Protein AF-0000000084339127 (afdb_homodimer)

Sequence (280 aa):
MELRTDHRDAVDLLTEPLHLGLGSRARPVDGFSFDPATLQAYAEATAEDGAEGRLVVLIDEDGPGAHWECHPAGDEVLVCVSGRVAVHQAESPGAPARTVVLEAGQAVVNPPGVWHAVDAEGPARLLSITPGLGTEHRARMELRTDHRDAVDLLTEPLHLGLGSRARPVDGFSFDPATLQAYAEATAEDGAEGRLVVLIDEDGPGAHWECHPAGDEVLVCVSGRVAVHQAESPGAPARTVVLEAGQAVVNPPGVWHAVDAEGPARLLSITPGLGTEHRAR

Structure (mmCIF, N/CA/C/O backbone):
data_AF-0000000084339127-model_v1
#
loop_
_entity.id
_entity.type
_entity.pdbx_description
1 polymer 'Cupin domain-containing protein'
#
loop_
_atom_site.group_PDB
_atom_site.id
_atom_site.type_symbol
_atom_site.label_atom_id
_atom_site.label_alt_id
_atom_site.label_comp_id
_atom_site.label_asym_id
_atom_site.label_entity_id
_atom_site.label_seq_id
_atom_site.pdbx_PDB_ins_code
_atom_site.Cartn_x
_atom_site.Cartn_y
_atom_site.Cartn_z
_atom_site.occupancy
_atom_site.B_iso_or_equiv
_atom_site.auth_seq_id
_atom_site.auth_comp_id
_atom_site.auth_asym_id
_atom_site.auth_atom_id
_atom_site.pdbx_PDB_model_num
ATOM 1 N N . MET A 1 1 ? 10.023 1.138 19.984 1 87.88 1 MET A N 1
ATOM 2 C CA . MET A 1 1 ? 9.68 0.864 18.594 1 87.88 1 MET A CA 1
ATOM 3 C C . MET A 1 1 ? 10.789 0.084 17.891 1 87.88 1 MET A C 1
ATOM 5 O O . MET A 1 1 ? 11.969 0.373 18.094 1 87.88 1 MET A O 1
ATOM 9 N N . GLU A 1 2 ? 10.414 -0.984 17.234 1 88.94 2 GLU A N 1
ATOM 10 C CA . GLU A 1 2 ? 11.406 -1.807 16.547 1 88.94 2 GLU A CA 1
ATOM 11 C C . GLU A 1 2 ? 10.844 -2.41 15.266 1 88.94 2 GLU A C 1
ATOM 13 O O . GLU A 1 2 ? 9.672 -2.787 15.219 1 88.94 2 GLU A O 1
ATOM 18 N N . LEU A 1 3 ? 11.727 -2.479 14.312 1 92.31 3 LEU A N 1
ATOM 19 C CA . LEU A 1 3 ? 11.359 -3.221 13.109 1 92.31 3 LEU A CA 1
ATOM 20 C C . LEU A 1 3 ? 11.523 -4.723 13.32 1 92.31 3 LEU A C 1
ATOM 22 O O . LEU A 1 3 ? 12.594 -5.184 13.711 1 92.31 3 LEU A O 1
ATOM 26 N N . ARG A 1 4 ? 10.422 -5.402 12.984 1 89.94 4 ARG A N 1
ATOM 27 C CA . ARG A 1 4 ? 10.445 -6.844 13.188 1 89.94 4 ARG A CA 1
ATOM 28 C C . ARG A 1 4 ? 11.258 -7.543 12.109 1 89.94 4 ARG A C 1
ATOM 30 O O . ARG A 1 4 ? 11.195 -7.168 10.938 1 89.94 4 ARG A O 1
ATOM 37 N N . THR A 1 5 ? 11.938 -8.594 12.539 1 82.69 5 THR A N 1
ATOM 38 C CA . THR A 1 5 ? 12.727 -9.359 11.586 1 82.69 5 THR A CA 1
ATOM 39 C C . THR A 1 5 ? 11.969 -10.602 11.125 1 82.69 5 THR A C 1
ATOM 41 O O . THR A 1 5 ? 12.211 -11.125 10.039 1 82.69 5 THR A O 1
ATOM 44 N N . ASP A 1 6 ? 11.062 -11.117 12.039 1 75.06 6 ASP A N 1
ATOM 45 C CA . ASP A 1 6 ? 10.18 -12.227 11.703 1 75.06 6 ASP A CA 1
ATOM 46 C C . ASP A 1 6 ? 8.75 -11.75 11.484 1 75.06 6 ASP A C 1
ATOM 48 O O . ASP A 1 6 ? 8.125 -11.203 12.398 1 75.06 6 ASP A O 1
ATOM 52 N N . HIS A 1 7 ? 8.281 -11.898 10.398 1 72.38 7 HIS A N 1
ATOM 53 C CA . HIS A 1 7 ? 6.996 -11.25 10.164 1 72.38 7 HIS A CA 1
ATOM 54 C C . HIS A 1 7 ? 6.098 -12.102 9.281 1 72.38 7 HIS A C 1
ATOM 56 O O . HIS A 1 7 ? 5.426 -11.586 8.383 1 72.38 7 HIS A O 1
ATOM 62 N N . ARG A 1 8 ? 5.902 -13.336 9.766 1 76.88 8 ARG A N 1
ATOM 63 C CA . ARG A 1 8 ? 5.016 -14.195 8.984 1 76.88 8 ARG A CA 1
ATOM 64 C C . ARG A 1 8 ? 3.623 -14.25 9.602 1 76.88 8 ARG A C 1
ATOM 66 O O . ARG A 1 8 ? 2.719 -14.883 9.055 1 76.88 8 ARG A O 1
ATOM 73 N N . ASP A 1 9 ? 3.523 -13.516 10.664 1 90.56 9 ASP A N 1
ATOM 74 C CA . ASP A 1 9 ? 2.203 -13.453 11.281 1 90.56 9 ASP A CA 1
ATOM 75 C C . ASP A 1 9 ? 1.411 -12.258 10.758 1 90.56 9 ASP A C 1
ATOM 77 O O . ASP A 1 9 ? 1.989 -11.312 10.219 1 90.56 9 ASP A O 1
ATOM 81 N N . ALA A 1 10 ? 0.082 -12.383 10.969 1 96.69 10 ALA A N 1
ATOM 82 C CA . ALA A 1 10 ? -0.775 -11.25 10.633 1 96.69 10 ALA A CA 1
ATOM 83 C C . ALA A 1 10 ? -0.453 -10.039 11.508 1 96.69 10 ALA A C 1
ATOM 85 O O . ALA A 1 10 ? -0.144 -10.188 12.688 1 96.69 10 ALA A O 1
ATOM 86 N N . VAL A 1 11 ? -0.501 -8.945 10.922 1 96.5 11 VAL A N 1
ATOM 87 C CA . VAL A 1 11 ? -0.391 -7.703 11.68 1 96.5 11 VAL A CA 1
ATOM 88 C C . VAL A 1 11 ? -1.655 -6.871 11.484 1 96.5 11 VAL A C 1
ATOM 90 O O . VAL A 1 11 ? -2.285 -6.922 10.43 1 96.5 11 VAL A O 1
ATOM 93 N N . ASP A 1 12 ? -2.029 -6.141 12.5 1 97.19 12 ASP A N 1
ATOM 94 C CA . ASP A 1 12 ? -3.105 -5.156 12.398 1 97.19 12 ASP A CA 1
ATOM 95 C C . ASP A 1 12 ? -2.566 -3.791 11.984 1 97.19 12 ASP A C 1
ATOM 97 O O . ASP A 1 12 ? -1.943 -3.094 12.789 1 97.19 12 ASP A O 1
ATOM 101 N N . LEU A 1 13 ? -2.889 -3.357 10.773 1 97.81 13 LEU A N 1
ATOM 102 C CA . LEU A 1 13 ? -2.26 -2.168 10.211 1 97.81 13 LEU A CA 1
ATOM 103 C C . LEU A 1 13 ? -2.783 -0.905 10.891 1 97.81 13 LEU A C 1
ATOM 105 O O . LEU A 1 13 ? -2.209 0.174 10.727 1 97.81 13 LEU A O 1
ATOM 109 N N . LEU A 1 14 ? -3.822 -1.009 11.68 1 96.12 14 LEU A N 1
ATOM 110 C CA . LEU A 1 14 ? -4.309 0.142 12.43 1 96.12 14 LEU A CA 1
ATOM 111 C C . LEU A 1 14 ? -3.371 0.471 13.586 1 96.12 14 LEU A C 1
ATOM 113 O O . LEU A 1 14 ? -3.32 1.614 14.047 1 96.12 14 LEU A O 1
ATOM 117 N N . THR A 1 15 ? -2.637 -0.541 14.031 1 95.81 15 THR A N 1
ATOM 118 C CA . THR A 1 15 ? -1.812 -0.308 15.211 1 95.81 15 THR A CA 1
ATOM 119 C C . THR A 1 15 ? -0.352 -0.647 14.93 1 95.81 15 THR A C 1
ATOM 121 O O . THR A 1 15 ? 0.544 -0.213 15.656 1 95.81 15 THR A O 1
ATOM 124 N N . GLU A 1 16 ? -0.127 -1.447 13.953 1 96.12 16 GLU A N 1
ATOM 125 C CA . GLU A 1 16 ? 1.216 -1.887 13.586 1 96.12 16 GLU A CA 1
ATOM 126 C C . GLU A 1 16 ? 1.488 -1.647 12.102 1 96.12 16 GLU A C 1
ATOM 128 O O . GLU A 1 16 ? 1.274 -2.535 11.273 1 96.12 16 GLU A O 1
ATOM 133 N N . PRO A 1 17 ? 2.086 -0.458 11.781 1 97.81 17 PRO A N 1
ATOM 134 C CA . PRO A 1 17 ? 2.391 -0.17 10.375 1 97.81 17 PRO A CA 1
ATOM 135 C C . PRO A 1 17 ? 3.488 -1.069 9.812 1 97.81 17 PRO A C 1
ATOM 137 O O . PRO A 1 17 ? 4.121 -1.819 10.562 1 97.81 17 PRO A O 1
ATOM 140 N N . LEU A 1 18 ? 3.605 -1.062 8.539 1 98.44 18 LEU A N 1
ATOM 141 C CA . LEU A 1 18 ? 4.719 -1.7 7.84 1 98.44 18 LEU A CA 1
ATOM 142 C C . LEU A 1 18 ? 5.668 -0.658 7.262 1 98.44 18 LEU A C 1
ATOM 144 O O . LEU A 1 18 ? 5.223 0.372 6.746 1 98.44 18 LEU A O 1
ATOM 148 N N . HIS A 1 19 ? 6.926 -0.909 7.352 1 98.5 19 HIS A N 1
ATOM 149 C CA . HIS A 1 19 ? 7.938 -0.124 6.652 1 98.5 19 HIS A CA 1
ATOM 150 C C . HIS A 1 19 ? 8.398 -0.828 5.379 1 98.5 19 HIS A C 1
ATOM 152 O O . HIS A 1 19 ? 8.875 -1.962 5.434 1 98.5 19 HIS A O 1
ATOM 158 N N . LEU A 1 20 ? 8.18 -0.193 4.246 1 98.56 20 LEU A N 1
ATOM 159 C CA . LEU A 1 20 ? 8.797 -0.639 3 1 98.56 20 LEU A CA 1
ATOM 160 C C . LEU A 1 20 ? 10.188 -0.045 2.84 1 98.56 20 LEU A C 1
ATOM 162 O O . LEU A 1 20 ? 10.359 1.177 2.861 1 98.56 20 LEU A O 1
ATOM 166 N N . GLY A 1 21 ? 11.156 -0.851 2.738 1 97.81 21 GLY A N 1
ATOM 167 C CA . GLY A 1 21 ? 12.523 -0.368 2.635 1 97.81 21 GLY A CA 1
ATOM 168 C C . GLY A 1 21 ? 13.25 -0.898 1.414 1 97.81 21 GLY A C 1
ATOM 169 O O . GLY A 1 21 ? 12.664 -1.612 0.597 1 97.81 21 GLY A O 1
ATOM 170 N N . LEU A 1 22 ? 14.516 -0.47 1.222 1 97.38 22 LEU A N 1
ATOM 171 C CA . LEU A 1 22 ? 15.391 -0.958 0.156 1 97.38 22 LEU A CA 1
ATOM 172 C C . LEU A 1 22 ? 15.547 -2.471 0.236 1 97.38 22 LEU A C 1
ATOM 174 O O . LEU A 1 22 ? 15.328 -3.068 1.292 1 97.38 22 LEU A O 1
ATOM 178 N N . GLY A 1 23 ? 15.898 -3.029 -0.924 1 96.88 23 GLY A N 1
ATOM 179 C CA . GLY A 1 23 ? 15.953 -4.48 -1.003 1 96.88 23 GLY A CA 1
ATOM 180 C C . GLY A 1 23 ? 14.586 -5.129 -1.059 1 96.88 23 GLY A C 1
ATOM 181 O O . GLY A 1 23 ? 14.43 -6.301 -0.708 1 96.88 23 GLY A O 1
ATOM 182 N N . SER A 1 24 ? 13.539 -4.297 -1.341 1 97.38 24 SER A N 1
ATOM 183 C CA . SER A 1 24 ? 12.148 -4.727 -1.432 1 97.38 24 SER A CA 1
ATOM 184 C C . SER A 1 24 ? 11.695 -5.418 -0.149 1 97.38 24 SER A C 1
ATOM 186 O O . SER A 1 24 ? 11.039 -6.461 -0.198 1 97.38 24 SER A O 1
ATOM 188 N N . ARG A 1 25 ? 12.109 -4.848 0.92 1 96.94 25 ARG A N 1
ATOM 189 C CA . ARG A 1 25 ? 11.734 -5.398 2.219 1 96.94 25 ARG A CA 1
ATOM 190 C C . ARG A 1 25 ? 10.453 -4.742 2.738 1 96.94 25 ARG A C 1
ATOM 192 O O . ARG A 1 25 ? 10.156 -3.6 2.395 1 96.94 25 ARG A O 1
ATOM 199 N N . ALA A 1 26 ? 9.727 -5.43 3.52 1 97.94 26 ALA A N 1
ATOM 200 C CA . ALA A 1 26 ? 8.555 -4.973 4.266 1 97.94 26 ALA A CA 1
ATOM 201 C C . ALA A 1 26 ? 8.578 -5.508 5.695 1 97.94 26 ALA A C 1
ATOM 203 O O . ALA A 1 26 ? 8.523 -6.719 5.914 1 97.94 26 ALA A O 1
ATOM 204 N N . ARG A 1 27 ? 8.664 -4.605 6.641 1 97.5 27 ARG A N 1
ATOM 205 C CA . ARG A 1 27 ? 8.805 -5.035 8.031 1 97.5 27 ARG A CA 1
ATOM 206 C C . ARG A 1 27 ? 7.781 -4.348 8.922 1 97.5 27 ARG A C 1
ATOM 208 O O . ARG A 1 27 ? 7.59 -3.131 8.836 1 97.5 27 ARG A O 1
ATOM 215 N N . PRO A 1 28 ? 7.121 -5.113 9.75 1 97.56 28 PRO A N 1
ATOM 216 C CA . PRO A 1 28 ? 6.258 -4.473 10.75 1 97.56 28 PRO A CA 1
ATOM 217 C C . PRO A 1 28 ? 7.031 -3.594 11.727 1 97.56 28 PRO A C 1
ATOM 219 O O . PRO A 1 28 ? 8.172 -3.914 12.078 1 97.56 28 PRO A O 1
ATOM 222 N N . VAL A 1 29 ? 6.426 -2.521 12.062 1 97.19 29 VAL A N 1
ATOM 223 C CA . VAL A 1 29 ? 6.996 -1.608 13.047 1 97.19 29 VAL A CA 1
ATOM 224 C C . VAL A 1 29 ? 6.324 -1.818 14.406 1 97.19 29 VAL A C 1
ATOM 226 O O . VAL A 1 29 ? 5.246 -1.28 14.656 1 97.19 29 VAL A O 1
ATOM 229 N N . ASP A 1 30 ? 6.953 -2.479 15.305 1 94.25 30 ASP A N 1
ATOM 230 C CA . ASP A 1 30 ? 6.41 -2.764 16.625 1 94.25 30 ASP A CA 1
ATOM 231 C C . ASP A 1 30 ? 6.441 -1.521 17.516 1 94.25 30 ASP A C 1
ATOM 233 O O . ASP A 1 30 ? 7.422 -0.772 17.516 1 94.25 30 ASP A O 1
ATOM 237 N N . GLY A 1 31 ? 5.332 -1.354 18.281 1 93.94 31 GLY A N 1
ATOM 238 C CA . GLY A 1 31 ? 5.297 -0.258 19.234 1 93.94 31 GLY A CA 1
ATOM 239 C C . GLY A 1 31 ? 5.176 1.104 18.562 1 93.94 31 GLY A C 1
ATOM 240 O O . GLY A 1 31 ? 5.66 2.104 19.109 1 93.94 31 GLY A O 1
ATOM 241 N N . PHE A 1 32 ? 4.648 1.167 17.469 1 95.69 32 PHE A N 1
ATOM 242 C CA . PHE A 1 32 ? 4.527 2.422 16.734 1 95.69 32 PHE A CA 1
ATOM 243 C C . PHE A 1 32 ? 3.447 3.307 17.359 1 95.69 32 PHE A C 1
ATOM 245 O O . PHE A 1 32 ? 2.416 2.809 17.812 1 95.69 32 PHE A O 1
ATOM 252 N N . SER A 1 33 ? 3.74 4.527 17.312 1 95.75 33 SER A N 1
ATOM 253 C CA . SER A 1 33 ? 2.76 5.578 17.578 1 95.75 33 SER A CA 1
ATOM 254 C C . SER A 1 33 ? 3.115 6.863 16.828 1 95.75 33 SER A C 1
ATOM 256 O O . SER A 1 33 ? 4.242 7.02 16.359 1 95.75 33 SER A O 1
ATOM 258 N N . PHE A 1 34 ? 2.16 7.789 16.766 1 93.31 34 PHE A N 1
ATOM 259 C CA . PHE A 1 34 ? 2.398 9.016 16.031 1 93.31 34 PHE A CA 1
ATOM 260 C C . PHE A 1 34 ? 2.926 10.117 16.938 1 93.31 34 PHE A C 1
ATOM 262 O O . PHE A 1 34 ? 2.988 11.281 16.547 1 93.31 34 PHE A O 1
ATOM 269 N N . ASP A 1 35 ? 3.316 9.75 18.078 1 94.88 35 ASP A N 1
ATOM 270 C CA . ASP A 1 35 ? 3.916 10.766 18.938 1 94.88 35 ASP A CA 1
ATOM 271 C C . ASP A 1 35 ? 5.332 11.109 18.484 1 94.88 35 ASP A C 1
ATOM 273 O O . ASP A 1 35 ? 5.996 10.289 17.828 1 94.88 35 ASP A O 1
ATOM 277 N N . PRO A 1 36 ? 5.777 12.281 18.812 1 93.88 36 PRO A N 1
ATOM 278 C CA . PRO A 1 36 ? 7.059 12.773 18.297 1 93.88 36 PRO A CA 1
ATOM 279 C C . PRO A 1 36 ? 8.227 11.852 18.641 1 93.88 36 PRO A C 1
ATOM 281 O O . PRO A 1 36 ? 9.094 11.609 17.797 1 93.88 36 PRO A O 1
ATOM 284 N N . ALA A 1 37 ? 8.242 11.328 19.828 1 96.19 37 ALA A N 1
ATOM 285 C CA . ALA A 1 37 ? 9.352 10.469 20.234 1 96.19 37 ALA A CA 1
ATOM 286 C C . ALA A 1 37 ? 9.383 9.188 19.406 1 96.19 37 ALA A C 1
ATOM 288 O O . ALA A 1 37 ? 10.453 8.758 18.969 1 96.19 37 ALA A O 1
ATOM 289 N N . THR A 1 38 ? 8.242 8.531 19.203 1 96.19 38 THR A N 1
ATOM 290 C CA . THR A 1 38 ? 8.172 7.316 18.391 1 96.19 38 THR A CA 1
ATOM 291 C C . THR A 1 38 ? 8.508 7.609 16.938 1 96.19 38 THR A C 1
ATOM 293 O O . THR A 1 38 ? 9.219 6.832 16.297 1 96.19 38 THR A O 1
ATOM 296 N N . LEU A 1 39 ? 8.031 8.711 16.406 1 95.19 39 LEU A N 1
ATOM 297 C CA . LEU A 1 39 ? 8.32 9.078 15.031 1 95.19 39 LEU A CA 1
ATOM 298 C C . LEU A 1 39 ? 9.812 9.312 14.836 1 95.19 39 LEU A C 1
ATOM 300 O O . LEU A 1 39 ? 10.375 8.945 13.797 1 95.19 39 LEU A O 1
ATOM 304 N N . GLN A 1 40 ? 10.477 9.953 15.828 1 95.25 40 GLN A N 1
ATOM 305 C CA . GLN A 1 40 ? 11.914 10.156 15.766 1 95.25 40 GLN A CA 1
ATOM 306 C C . GLN A 1 40 ? 12.664 8.828 15.789 1 95.25 40 GLN A C 1
ATOM 308 O O . GLN A 1 40 ? 13.602 8.625 15.023 1 95.25 40 GLN A O 1
ATOM 313 N N . ALA A 1 41 ? 12.25 7.93 16.672 1 96.56 41 ALA A N 1
ATOM 314 C CA . ALA A 1 41 ? 12.867 6.609 16.75 1 96.56 41 ALA A CA 1
ATOM 315 C C . ALA A 1 41 ? 12.688 5.844 15.438 1 96.56 41 ALA A C 1
ATOM 317 O O . ALA A 1 41 ? 13.609 5.172 14.977 1 96.56 41 ALA A O 1
ATOM 318 N N . TYR A 1 42 ? 11.523 5.906 14.898 1 96.94 42 TYR A N 1
ATOM 319 C CA . TYR A 1 42 ? 11.227 5.273 13.617 1 96.94 42 TYR A CA 1
ATOM 320 C C . TYR A 1 42 ? 12.141 5.812 12.516 1 96.94 42 TYR A C 1
ATOM 322 O O . TYR A 1 42 ? 12.703 5.043 11.742 1 96.94 42 TYR A O 1
ATOM 330 N N . ALA A 1 43 ? 12.266 7.133 12.453 1 96.19 43 ALA A N 1
ATOM 331 C CA . ALA A 1 43 ? 13.141 7.762 11.461 1 96.19 43 ALA A CA 1
ATOM 332 C C . ALA A 1 43 ? 14.57 7.262 11.602 1 96.19 43 ALA A C 1
ATOM 334 O O . ALA A 1 43 ? 15.227 6.953 10.602 1 96.19 43 ALA A O 1
ATOM 335 N N . GLU A 1 44 ? 15.023 7.18 12.797 1 96.5 44 GLU A N 1
ATOM 336 C CA . GLU A 1 44 ? 16.375 6.711 13.055 1 96.5 44 GLU A CA 1
ATOM 337 C C . GLU A 1 44 ? 16.547 5.246 12.656 1 96.5 44 GLU A C 1
ATOM 339 O O . GLU A 1 44 ? 17.547 4.871 12.039 1 96.5 44 GLU A O 1
ATOM 344 N N . ALA A 1 45 ? 15.555 4.438 12.969 1 96.62 45 ALA A N 1
ATOM 345 C CA . ALA A 1 45 ? 15.609 3.002 12.711 1 96.62 45 ALA A CA 1
ATOM 346 C C . ALA A 1 45 ? 15.57 2.713 11.211 1 96.62 45 ALA A C 1
ATOM 348 O O . ALA A 1 45 ? 16.031 1.66 10.766 1 96.62 45 ALA A O 1
ATOM 349 N N . THR A 1 46 ? 15.016 3.639 10.422 1 97.19 46 THR A N 1
ATOM 350 C CA . THR A 1 46 ? 14.844 3.393 9 1 97.19 46 THR A CA 1
ATOM 351 C C . THR A 1 46 ? 15.758 4.305 8.18 1 97.19 46 THR A C 1
ATOM 353 O O . THR A 1 46 ? 15.57 4.449 6.969 1 97.19 46 THR A O 1
ATOM 356 N N . ALA A 1 47 ? 16.75 4.93 8.812 1 97.19 47 ALA A N 1
ATOM 357 C CA . ALA A 1 47 ? 17.594 5.953 8.195 1 97.19 47 ALA A CA 1
ATOM 358 C C . ALA A 1 47 ? 18.328 5.398 6.984 1 97.19 47 ALA A C 1
ATOM 360 O O . ALA A 1 47 ? 18.562 6.117 6.008 1 97.19 47 ALA A O 1
ATOM 361 N N . GLU A 1 48 ? 18.703 4.129 6.945 1 97 48 GLU A N 1
ATOM 362 C CA . GLU A 1 48 ? 19.469 3.525 5.859 1 97 48 GLU A CA 1
ATOM 363 C C . GLU A 1 48 ? 18.656 3.461 4.57 1 97 48 GLU A C 1
ATOM 365 O O . GLU A 1 48 ? 19.219 3.438 3.475 1 97 48 GLU A O 1
ATOM 370 N N . ASP A 1 49 ? 17.344 3.449 4.695 1 97.62 49 ASP A N 1
ATOM 371 C CA . ASP A 1 49 ? 16.484 3.418 3.518 1 97.62 49 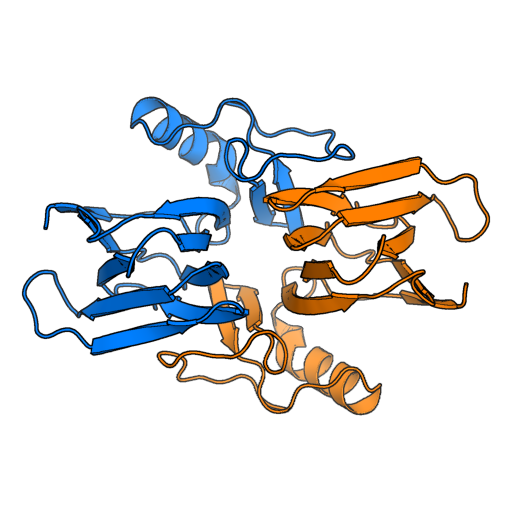ASP A CA 1
ATOM 372 C C . ASP A 1 49 ? 16.344 4.809 2.906 1 97.62 49 ASP A C 1
ATOM 374 O O . ASP A 1 49 ? 15.93 4.949 1.752 1 97.62 49 ASP A O 1
ATOM 378 N N . GLY A 1 50 ? 16.625 5.859 3.67 1 96.62 50 GLY A N 1
ATOM 379 C CA . GLY A 1 50 ? 16.578 7.23 3.184 1 96.62 50 GLY A CA 1
ATOM 380 C C . GLY A 1 50 ? 15.25 7.598 2.555 1 96.62 50 GLY A C 1
ATOM 381 O O . GLY A 1 50 ? 14.188 7.27 3.092 1 96.62 50 GLY A O 1
ATOM 382 N N . ALA A 1 51 ? 15.344 8.242 1.417 1 96.38 51 ALA A N 1
ATOM 383 C CA . ALA A 1 51 ? 14.156 8.773 0.748 1 96.38 51 ALA A CA 1
ATOM 384 C C . ALA A 1 51 ? 13.32 7.648 0.143 1 96.38 51 ALA A C 1
ATOM 386 O O . ALA A 1 51 ? 12.156 7.855 -0.217 1 96.38 51 ALA A O 1
ATOM 387 N N . GLU A 1 52 ? 13.859 6.473 0.07 1 97.81 52 GLU A N 1
ATOM 388 C CA . GLU A 1 52 ? 13.156 5.367 -0.57 1 97.81 52 GLU A CA 1
ATOM 389 C C . GLU A 1 52 ? 12.203 4.676 0.406 1 97.81 52 GLU A C 1
ATOM 391 O O . GLU A 1 52 ? 11.344 3.898 -0.005 1 97.81 52 GLU A O 1
ATOM 396 N N . GLY A 1 53 ? 12.438 4.871 1.729 1 98.25 53 GLY A N 1
ATOM 397 C CA . GLY A 1 53 ? 11.586 4.238 2.73 1 98.25 53 GLY A CA 1
ATOM 398 C C . GLY A 1 53 ? 10.172 4.785 2.744 1 98.25 53 GLY A C 1
ATOM 399 O O . GLY A 1 53 ? 9.961 5.988 2.578 1 98.25 53 GLY A O 1
ATOM 400 N N . ARG A 1 54 ? 9.203 3.908 2.918 1 98.69 54 ARG A N 1
ATOM 401 C CA . ARG A 1 54 ? 7.801 4.301 2.986 1 98.69 54 ARG A CA 1
ATOM 402 C C . ARG A 1 54 ? 7.105 3.645 4.172 1 98.69 54 ARG A C 1
ATOM 404 O O . ARG A 1 54 ? 7.352 2.473 4.469 1 98.69 54 ARG A O 1
ATOM 411 N N . LEU A 1 55 ? 6.281 4.332 4.805 1 98.62 55 LEU A N 1
ATOM 412 C CA . LEU A 1 55 ? 5.43 3.824 5.875 1 98.62 55 LEU A CA 1
ATOM 413 C C . LEU A 1 55 ? 4.043 3.473 5.348 1 98.62 55 LEU A C 1
ATOM 415 O O . LEU A 1 55 ? 3.414 4.281 4.66 1 98.62 55 LEU A O 1
ATOM 419 N N . VAL A 1 56 ? 3.594 2.268 5.578 1 98.88 56 VAL A N 1
ATOM 420 C CA . VAL A 1 56 ? 2.256 1.801 5.227 1 98.88 56 VAL A CA 1
ATOM 421 C C . VAL A 1 56 ? 1.396 1.705 6.488 1 98.88 56 VAL A C 1
ATOM 423 O O . VAL A 1 56 ? 1.705 0.937 7.398 1 98.88 56 VAL A O 1
ATOM 426 N N . VAL A 1 57 ? 0.345 2.453 6.555 1 98.25 57 VAL A N 1
ATOM 427 C CA . VAL A 1 57 ? -0.487 2.453 7.754 1 98.25 57 VAL A CA 1
ATOM 428 C C . VAL A 1 57 ? -1.956 2.592 7.363 1 98.25 57 VAL A C 1
ATOM 430 O O . VAL A 1 57 ? -2.273 3.117 6.293 1 98.25 57 VAL A O 1
ATOM 433 N N . LEU A 1 58 ? -2.875 2.047 8.148 1 98.62 58 LEU A N 1
ATOM 434 C CA . LEU A 1 58 ? -4.301 2.344 8.094 1 98.62 58 LEU A CA 1
ATOM 435 C C . LEU A 1 58 ? -4.672 3.42 9.109 1 98.62 58 LEU A C 1
ATOM 437 O O . LEU A 1 58 ? -4.164 3.416 10.234 1 98.62 58 LEU A O 1
ATOM 441 N N . ILE A 1 59 ? -5.508 4.324 8.695 1 97.94 59 ILE A N 1
ATOM 442 C CA . ILE A 1 59 ? -5.969 5.406 9.555 1 97.94 59 ILE A CA 1
ATOM 443 C C . ILE A 1 59 ? -7.488 5.535 9.461 1 97.94 59 ILE A C 1
ATOM 445 O O . ILE A 1 59 ? -8.047 5.574 8.359 1 97.94 59 ILE A O 1
ATOM 449 N N . ASP A 1 60 ? -8.148 5.551 10.562 1 97.81 60 ASP A N 1
ATOM 450 C CA . ASP A 1 60 ? -9.57 5.859 10.602 1 97.81 60 ASP A CA 1
ATOM 451 C C . ASP A 1 60 ? -9.805 7.363 10.719 1 97.81 60 ASP A C 1
ATOM 453 O O . ASP A 1 60 ? -9.188 8.031 11.547 1 97.81 60 ASP A O 1
ATOM 457 N N . GLU A 1 61 ? -10.594 7.855 9.859 1 97 61 GLU A N 1
ATOM 458 C CA . GLU A 1 61 ? -10.953 9.266 9.844 1 97 61 GLU A CA 1
ATOM 459 C C . GLU A 1 61 ? -12.461 9.461 9.992 1 97 61 GLU A C 1
ATOM 461 O O . GLU A 1 61 ? -13.242 8.602 9.562 1 97 61 GLU A O 1
ATOM 466 N N . ASP A 1 62 ? -12.812 10.484 10.664 1 98.19 62 ASP A N 1
ATOM 467 C CA . ASP A 1 62 ? -14.203 10.914 10.781 1 98.19 62 ASP A CA 1
ATOM 468 C C . ASP A 1 62 ? -14.305 12.438 10.836 1 98.19 62 ASP A C 1
ATOM 470 O O . ASP A 1 62 ? -13.93 13.055 11.828 1 98.19 62 ASP A O 1
ATOM 474 N N . GLY A 1 63 ? -14.812 12.953 9.703 1 97.81 63 GLY A N 1
ATOM 475 C CA . GLY A 1 63 ? -14.938 14.406 9.641 1 97.81 63 GLY A CA 1
ATOM 476 C C . GLY A 1 63 ? -13.703 15.078 9.062 1 97.81 63 GLY A C 1
ATOM 477 O O . GLY A 1 63 ? -12.906 14.445 8.375 1 97.81 63 GLY A O 1
ATOM 478 N N . PRO A 1 64 ? -13.578 16.406 9.273 1 97.44 64 PRO A N 1
ATOM 479 C CA . PRO A 1 64 ? -12.445 17.172 8.727 1 97.44 64 PRO A CA 1
ATOM 480 C C . PRO A 1 64 ? -11.133 16.844 9.438 1 97.44 64 PRO A C 1
ATOM 482 O O . PRO A 1 64 ? -11.094 16.719 10.664 1 97.44 64 PRO A O 1
ATOM 485 N N . GLY A 1 65 ? -10.125 16.625 8.625 1 96.69 65 GLY A N 1
ATOM 486 C CA . GLY A 1 65 ? -8.805 16.438 9.211 1 96.69 65 GLY A CA 1
ATOM 487 C C . GLY A 1 65 ? -8.281 17.703 9.883 1 96.69 65 GLY A C 1
ATOM 488 O O . GLY A 1 65 ? -8.648 18.812 9.508 1 96.69 65 GLY A O 1
ATOM 489 N N . ALA A 1 66 ? -7.297 17.531 10.781 1 94.81 66 ALA A N 1
ATOM 490 C CA . ALA A 1 66 ? -6.855 18.641 11.625 1 94.81 66 ALA A CA 1
ATOM 491 C C . ALA A 1 66 ? -5.59 19.281 11.07 1 94.81 66 ALA A C 1
ATOM 493 O O . ALA A 1 66 ? -5.18 20.359 11.523 1 94.81 66 ALA A O 1
ATOM 494 N N . HIS A 1 67 ? -4.988 18.672 10.086 1 96.69 67 HIS A N 1
ATOM 495 C CA . HIS A 1 67 ? -3.691 19.203 9.688 1 96.69 67 HIS A CA 1
ATOM 496 C C . HIS A 1 67 ? -3.494 19.109 8.172 1 96.69 67 HIS A C 1
ATOM 498 O O . HIS A 1 67 ? -4.145 18.297 7.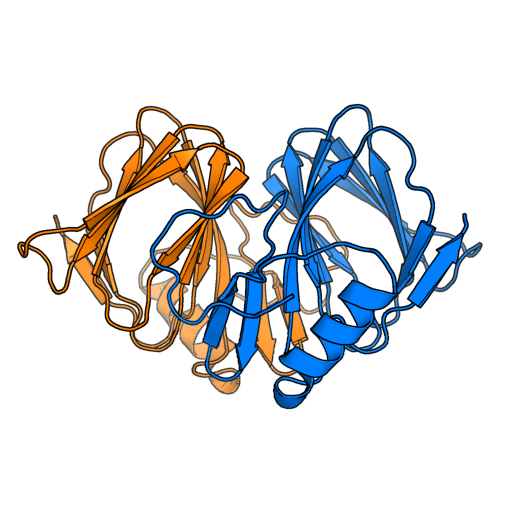512 1 96.69 67 HIS A O 1
ATOM 504 N N . TRP A 1 68 ? -2.672 20.031 7.699 1 98.19 68 TRP A N 1
ATOM 505 C CA . TRP A 1 68 ? -1.996 19.891 6.41 1 98.19 68 TRP A CA 1
ATOM 506 C C . TRP A 1 68 ? -0.71 19.078 6.555 1 98.19 68 TRP A C 1
ATOM 508 O O . TRP A 1 68 ? -0.012 19.188 7.566 1 98.19 68 TRP A O 1
ATOM 518 N N . GLU A 1 69 ? -0.432 18.328 5.551 1 98.12 69 GLU A N 1
ATOM 519 C CA . GLU A 1 69 ? 0.806 17.547 5.512 1 98.12 69 GLU A CA 1
ATOM 520 C C . GLU A 1 69 ? 1.527 17.734 4.18 1 98.12 69 GLU A C 1
ATOM 522 O O . GLU A 1 69 ? 0.892 18 3.154 1 98.12 69 GLU A O 1
ATOM 527 N N . CYS A 1 70 ? 2.846 17.609 4.254 1 98.5 70 CYS A N 1
ATOM 528 C CA . CYS A 1 70 ? 3.686 17.688 3.061 1 98.5 70 CYS A CA 1
ATOM 529 C C . CYS A 1 70 ? 4.848 16.703 3.154 1 98.5 70 CYS A C 1
ATOM 531 O O . CYS A 1 70 ? 5.559 16.672 4.16 1 98.5 70 CYS A O 1
ATOM 533 N N . HIS A 1 71 ? 4.984 15.859 2.205 1 97.81 71 HIS A N 1
ATOM 534 C CA . HIS A 1 71 ? 6.098 14.93 2.066 1 97.81 71 HIS A CA 1
ATOM 535 C C . HIS A 1 71 ? 7.023 15.336 0.925 1 97.81 71 HIS A C 1
ATOM 537 O O . HIS A 1 71 ? 6.773 14.992 -0.234 1 97.81 71 HIS A O 1
ATOM 543 N N . PRO A 1 72 ? 8.18 15.938 1.177 1 97.75 72 PRO A N 1
ATOM 544 C CA . PRO A 1 72 ? 9.008 16.469 0.09 1 97.75 72 PRO A CA 1
ATOM 545 C C . PRO A 1 72 ? 9.844 15.391 -0.589 1 97.75 72 PRO A C 1
ATOM 547 O O . PRO A 1 72 ? 10.352 15.602 -1.696 1 97.75 72 PRO A O 1
ATOM 550 N N . ALA A 1 73 ? 9.984 14.227 0.016 1 97.38 73 ALA A N 1
ATOM 551 C CA . ALA A 1 73 ? 10.977 13.25 -0.428 1 97.38 73 ALA A CA 1
ATOM 552 C C . ALA A 1 73 ? 10.391 12.312 -1.484 1 97.38 73 ALA A C 1
ATOM 554 O O . ALA A 1 73 ? 11.109 11.508 -2.076 1 97.38 73 ALA A O 1
ATOM 555 N N . GLY A 1 74 ? 9.055 12.383 -1.731 1 97.44 74 GLY A N 1
ATOM 556 C CA . GLY A 1 74 ? 8.484 11.477 -2.713 1 97.44 74 GLY A CA 1
ATOM 557 C C . GLY A 1 74 ? 6.969 11.523 -2.764 1 97.44 74 GLY A C 1
ATOM 558 O O . GLY A 1 74 ? 6.348 12.344 -2.084 1 97.44 74 GLY A O 1
ATOM 559 N N . ASP A 1 75 ? 6.402 10.664 -3.609 1 98 75 ASP A N 1
ATOM 560 C CA . ASP A 1 75 ? 4.961 10.539 -3.807 1 98 75 ASP A CA 1
ATOM 561 C C . ASP A 1 75 ? 4.312 9.773 -2.658 1 98 75 ASP A C 1
ATOM 563 O O . ASP A 1 75 ? 4.758 8.68 -2.303 1 98 75 ASP A O 1
ATOM 567 N N . GLU A 1 76 ? 3.314 10.336 -2.078 1 98.5 76 GLU A N 1
ATOM 568 C CA . GLU A 1 76 ? 2.461 9.586 -1.157 1 98.5 76 GLU A CA 1
ATOM 569 C C . GLU A 1 76 ? 1.241 9.016 -1.874 1 98.5 76 GLU A C 1
ATOM 571 O O . GLU A 1 76 ? 0.619 9.695 -2.689 1 98.5 76 GLU A O 1
ATOM 576 N N . VAL A 1 77 ? 0.922 7.816 -1.592 1 98.75 77 VAL A N 1
ATOM 577 C CA . VAL A 1 77 ? -0.309 7.195 -2.068 1 98.75 77 VAL A CA 1
ATOM 578 C C . VAL A 1 77 ? -1.337 7.152 -0.94 1 98.75 77 VAL A C 1
ATOM 580 O O . VAL A 1 77 ? -1.037 6.688 0.162 1 98.75 77 VAL A O 1
ATOM 583 N N . LEU A 1 78 ? -2.545 7.664 -1.178 1 98.81 78 LEU A N 1
ATOM 584 C CA . LEU A 1 78 ? -3.693 7.508 -0.293 1 98.81 78 LEU A CA 1
ATOM 585 C C . LEU A 1 78 ? -4.77 6.652 -0.947 1 98.81 78 LEU A C 1
ATOM 587 O O . LEU A 1 78 ? -5.246 6.973 -2.039 1 98.81 78 LEU A O 1
ATOM 591 N N . VAL A 1 79 ? -5.117 5.578 -0.32 1 98.94 79 VAL A N 1
ATOM 592 C CA . VAL A 1 79 ? -6.168 4.676 -0.783 1 98.94 79 VAL A CA 1
ATOM 593 C C . VAL A 1 79 ? -7.367 4.75 0.16 1 98.94 79 VAL A C 1
ATOM 595 O O . VAL A 1 79 ? -7.219 4.594 1.374 1 98.94 79 VAL A O 1
ATOM 598 N N . CYS A 1 80 ? -8.523 5.004 -0.379 1 98.88 80 CYS A N 1
ATOM 599 C CA . CYS A 1 80 ? -9.742 4.898 0.425 1 98.88 80 CYS A CA 1
ATOM 600 C C . CYS A 1 80 ? -10.172 3.445 0.57 1 98.88 80 CYS A C 1
ATOM 602 O O . CYS A 1 80 ? -10.57 2.812 -0.407 1 98.88 80 CYS A O 1
ATOM 604 N N . VAL A 1 81 ? -10.078 2.924 1.727 1 98.69 81 VAL A N 1
ATOM 605 C CA . VAL A 1 81 ? -10.383 1.526 2.016 1 98.69 81 VAL A CA 1
ATOM 606 C C . VAL A 1 81 ? -11.883 1.36 2.244 1 98.69 81 VAL A C 1
ATOM 608 O O . VAL A 1 81 ? -12.492 0.394 1.771 1 98.69 81 VAL A O 1
ATOM 611 N N . SER A 1 82 ? -12.461 2.232 2.943 1 98.5 82 SER A N 1
ATOM 612 C CA . SER A 1 82 ? -13.898 2.289 3.193 1 98.5 82 SER A CA 1
ATOM 613 C C . SER A 1 82 ? -14.367 3.725 3.404 1 98.5 82 SER A C 1
ATOM 615 O O . SER A 1 82 ? -13.57 4.594 3.773 1 98.5 82 SER A O 1
ATOM 617 N N . GLY A 1 83 ? -15.633 3.998 3.15 1 98.44 83 GLY A N 1
ATOM 618 C CA . GLY A 1 83 ? -16.188 5.332 3.275 1 98.44 83 GLY A CA 1
ATOM 619 C C . GLY A 1 83 ? -15.898 6.219 2.078 1 98.44 83 GLY A C 1
ATOM 620 O O . GLY A 1 83 ? -15.883 5.742 0.939 1 98.44 83 GLY A O 1
ATOM 621 N N . ARG A 1 84 ? -15.906 7.504 2.375 1 98.75 84 ARG A N 1
ATOM 622 C CA . ARG A 1 84 ? -15.688 8.539 1.37 1 98.75 84 ARG A CA 1
ATOM 623 C C . ARG A 1 84 ? -14.883 9.695 1.942 1 98.75 84 ARG A C 1
ATOM 625 O O . ARG A 1 84 ? -15.156 10.172 3.045 1 98.75 84 ARG A O 1
ATOM 632 N N . VAL A 1 85 ? -13.844 10.141 1.182 1 98.81 85 VAL A N 1
ATOM 633 C CA . VAL A 1 85 ? -13.008 11.227 1.692 1 98.81 85 VAL A CA 1
ATOM 634 C C . VAL A 1 85 ? -12.742 12.242 0.581 1 98.81 85 VAL A C 1
ATOM 636 O O . VAL A 1 85 ? -12.727 11.883 -0.601 1 98.81 85 VAL A O 1
ATOM 639 N N . ALA A 1 86 ? -12.547 13.414 0.983 1 98.81 86 ALA A N 1
ATOM 640 C CA . ALA A 1 86 ? -12.031 14.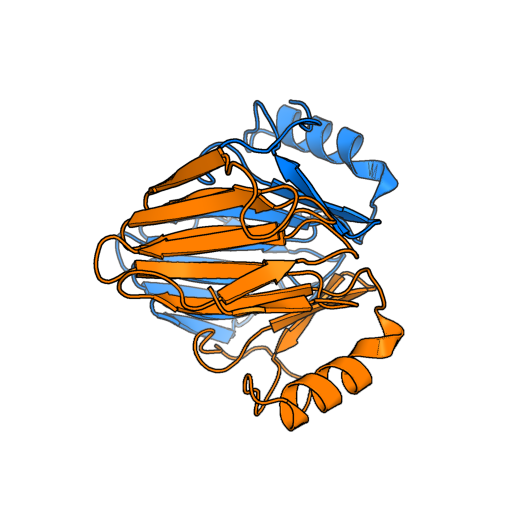477 0.119 1 98.81 86 ALA A CA 1
ATOM 641 C C . ALA A 1 86 ? -10.578 14.797 0.451 1 98.81 86 ALA A C 1
ATOM 643 O O . ALA A 1 86 ? -10.25 15.109 1.599 1 98.81 86 ALA A O 1
ATOM 644 N N . VAL A 1 87 ? -9.711 14.68 -0.524 1 98.69 87 VAL A N 1
ATOM 645 C CA . VAL A 1 87 ? -8.305 15.055 -0.381 1 98.69 87 VAL A CA 1
ATOM 646 C C . VAL A 1 87 ? -8.07 16.422 -1.025 1 98.69 87 VAL A C 1
ATOM 648 O O . VAL A 1 87 ? -8.297 16.594 -2.227 1 98.69 87 VAL A O 1
ATOM 651 N N . HIS A 1 88 ? -7.613 17.328 -0.235 1 98.44 88 HIS A N 1
ATOM 652 C CA . HIS A 1 88 ? -7.316 18.688 -0.709 1 98.44 88 HIS A CA 1
ATOM 653 C C . HIS A 1 88 ? -5.824 18.859 -0.964 1 98.44 88 HIS A C 1
ATOM 655 O O . HIS A 1 88 ? -5.008 18.688 -0.057 1 98.44 88 HIS A O 1
ATOM 661 N N . GLN A 1 89 ? -5.449 19.172 -2.168 1 98.12 89 GLN A N 1
ATOM 662 C CA . GLN A 1 89 ? -4.062 19.391 -2.562 1 98.12 89 GLN A CA 1
ATOM 663 C C . GLN A 1 89 ? -3.814 20.859 -2.887 1 98.12 89 GLN A C 1
ATOM 665 O O . GLN A 1 89 ? -4.559 21.469 -3.662 1 98.12 89 GLN A O 1
ATOM 670 N N . ALA A 1 90 ? -2.785 21.406 -2.281 1 98 90 ALA A N 1
ATOM 671 C CA . ALA A 1 90 ? -2.477 22.812 -2.486 1 98 90 ALA A CA 1
ATOM 672 C C . ALA A 1 90 ? -0.968 23.062 -2.494 1 98 90 ALA A C 1
ATOM 674 O O . ALA A 1 90 ? -0.202 22.234 -1.994 1 98 90 ALA A O 1
ATOM 675 N N . GLU A 1 91 ? -0.586 24.172 -3.102 1 97.06 91 GLU A N 1
ATOM 676 C CA . GLU A 1 91 ? 0.826 24.531 -3.109 1 97.06 91 GLU A CA 1
ATOM 677 C C . GLU A 1 91 ? 1.331 24.812 -1.698 1 97.06 91 GLU A C 1
ATOM 679 O O . GLU A 1 91 ? 2.498 24.578 -1.39 1 97.06 91 GLU A O 1
ATOM 684 N N . SER A 1 92 ? 0.477 25.438 -0.979 1 96.81 92 SER A N 1
ATOM 685 C CA . SER A 1 92 ? 0.724 25.734 0.428 1 96.81 92 SER A CA 1
ATOM 686 C C . SER A 1 92 ? -0.582 25.812 1.213 1 96.81 92 SER A C 1
ATOM 688 O O . SER A 1 92 ? -1.651 26 0.629 1 96.81 92 SER A O 1
ATOM 690 N N . PRO A 1 93 ? -0.474 25.625 2.525 1 95.06 93 PRO A N 1
ATOM 691 C CA . PRO A 1 93 ? -1.696 25.828 3.307 1 95.06 93 PRO A CA 1
ATOM 692 C C . PRO A 1 93 ? -2.311 27.203 3.094 1 95.06 93 PRO A C 1
ATOM 694 O O . PRO A 1 93 ? -1.603 28.219 3.139 1 95.06 93 PRO A O 1
ATOM 697 N N . GLY A 1 94 ? -3.582 27.266 2.855 1 93 94 GLY A N 1
ATOM 698 C CA . GLY A 1 94 ? -4.262 28.531 2.635 1 93 94 GLY A CA 1
ATOM 699 C C . GLY A 1 94 ? -4.41 28.891 1.167 1 93 94 GLY A C 1
ATOM 700 O O . GLY A 1 94 ? -5.25 29.719 0.801 1 93 94 GLY A O 1
ATOM 701 N N . ALA A 1 95 ? -3.549 28.328 0.342 1 96.88 95 ALA A N 1
ATOM 702 C CA . ALA A 1 95 ? -3.67 28.547 -1.099 1 96.88 95 ALA A CA 1
ATOM 703 C C . ALA A 1 95 ? -4.867 27.781 -1.665 1 96.88 95 ALA A C 1
ATOM 705 O O . ALA A 1 95 ? -5.41 26.891 -1.012 1 96.88 95 ALA A O 1
ATOM 706 N N . PRO A 1 96 ? -5.359 28.219 -2.85 1 97.06 96 PRO A N 1
ATOM 707 C CA . PRO A 1 96 ? -6.418 27.438 -3.479 1 97.06 96 PRO A CA 1
ATOM 708 C C . PRO A 1 96 ? -6.055 25.953 -3.609 1 97.06 96 PRO A C 1
ATOM 710 O O . PRO A 1 96 ? -4.93 25.625 -3.998 1 97.06 96 PRO A O 1
ATOM 713 N N . ALA A 1 97 ? -6.984 25.156 -3.225 1 97.12 97 ALA A N 1
ATOM 714 C CA . ALA A 1 97 ? -6.734 23.719 -3.232 1 97.12 97 ALA A CA 1
ATOM 715 C C . ALA A 1 97 ? -7.531 23.031 -4.34 1 97.12 97 ALA A C 1
ATOM 717 O O . ALA A 1 97 ? -8.664 23.422 -4.633 1 97.12 97 ALA A O 1
ATOM 718 N N . ARG A 1 98 ? -6.898 22.094 -4.965 1 97.12 98 ARG A N 1
ATOM 719 C CA . ARG A 1 98 ? -7.617 21.094 -5.758 1 97.12 98 ARG A CA 1
ATOM 720 C C . ARG A 1 98 ? -8.125 19.953 -4.883 1 97.12 98 ARG A C 1
ATOM 722 O O . ARG A 1 98 ? -7.383 19.422 -4.062 1 97.12 98 ARG A O 1
ATOM 729 N N . THR A 1 99 ? -9.406 19.562 -5.086 1 98.19 99 THR A N 1
ATOM 730 C CA . THR A 1 99 ? -9.992 18.516 -4.262 1 98.19 99 THR A CA 1
ATOM 731 C C . THR A 1 99 ? -10.258 17.266 -5.086 1 98.19 99 THR A C 1
ATOM 733 O O . THR A 1 99 ? -10.812 17.344 -6.184 1 98.19 99 THR A O 1
ATOM 736 N N . VAL A 1 100 ? -9.828 16.188 -4.578 1 98.25 100 VAL A N 1
ATOM 737 C CA . VAL A 1 100 ? -10.102 14.875 -5.16 1 98.25 100 VAL A CA 1
ATOM 738 C C . VAL A 1 100 ? -10.945 14.039 -4.199 1 98.25 100 VAL A C 1
ATOM 740 O O . VAL A 1 100 ? -10.547 13.812 -3.055 1 98.25 100 VAL A O 1
ATOM 743 N N . VAL A 1 101 ? -12.078 13.617 -4.668 1 98.62 101 VAL A N 1
ATOM 744 C CA . VAL A 1 101 ? -12.922 12.766 -3.84 1 98.62 101 VAL A CA 1
ATOM 745 C C . VAL A 1 101 ? -12.617 11.297 -4.129 1 98.62 101 VAL A C 1
ATOM 747 O O . VAL A 1 101 ? -12.523 10.891 -5.289 1 98.62 101 VAL A O 1
ATOM 750 N N . LEU A 1 102 ? -12.438 10.539 -3.08 1 98.69 102 LEU A N 1
ATOM 751 C CA . LEU A 1 102 ? -12.156 9.109 -3.188 1 98.69 102 LEU A CA 1
ATOM 752 C C . LEU A 1 102 ? -13.297 8.289 -2.594 1 98.69 102 LEU A C 1
ATOM 754 O O . LEU A 1 102 ? -13.703 8.523 -1.453 1 98.69 102 LEU A O 1
ATOM 758 N N . GLU A 1 103 ? -13.758 7.41 -3.398 1 98.38 103 GLU A N 1
ATOM 759 C CA . GLU A 1 103 ? -14.609 6.336 -2.896 1 98.38 103 GLU A CA 1
ATOM 760 C C . GLU A 1 103 ? -13.797 5.09 -2.566 1 98.38 103 GLU A C 1
ATOM 762 O O . GLU A 1 103 ? -12.625 4.996 -2.936 1 98.38 103 GLU A O 1
ATOM 767 N N . ALA A 1 104 ? -14.484 4.176 -1.829 1 98.25 104 ALA A N 1
ATOM 768 C CA . ALA A 1 104 ? -13.781 2.947 -1.459 1 98.25 104 ALA A CA 1
ATOM 769 C C . ALA A 1 104 ? -13.164 2.281 -2.684 1 98.25 104 ALA A C 1
ATOM 771 O O . ALA A 1 104 ? -13.828 2.098 -3.703 1 98.25 104 ALA A O 1
ATOM 772 N N . GLY A 1 105 ? -11.859 2.025 -2.617 1 98.31 105 G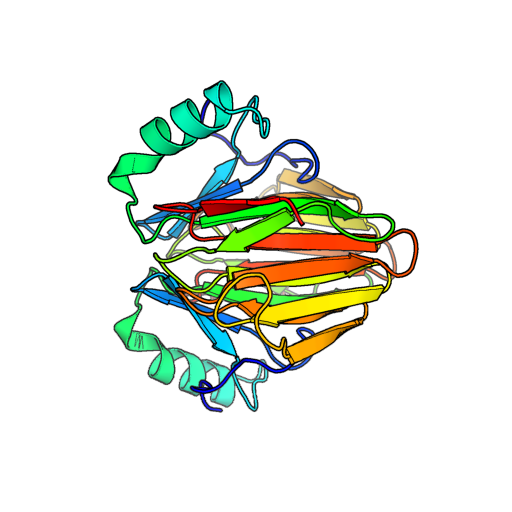LY A N 1
ATOM 773 C CA . GLY A 1 105 ? -11.148 1.364 -3.701 1 98.31 105 GLY A CA 1
ATOM 774 C C . GLY A 1 105 ? -10.391 2.328 -4.594 1 98.31 105 GLY A C 1
ATOM 775 O O . GLY A 1 105 ? -9.586 1.908 -5.426 1 98.31 105 GLY A O 1
ATOM 776 N N . GLN A 1 106 ? -10.672 3.578 -4.402 1 98.56 106 GLN A N 1
ATOM 777 C CA . GLN A 1 106 ? -9.969 4.582 -5.195 1 98.56 106 GLN A CA 1
ATOM 778 C C . GLN A 1 106 ? -8.758 5.121 -4.445 1 98.56 106 GLN A C 1
ATOM 780 O O . GLN A 1 106 ? -8.68 5.016 -3.219 1 98.56 106 GLN A O 1
ATOM 785 N N . ALA A 1 107 ? -7.789 5.637 -5.191 1 98.69 107 ALA A N 1
ATOM 786 C CA . ALA A 1 107 ? -6.555 6.188 -4.637 1 98.69 107 ALA A CA 1
ATOM 787 C C . ALA A 1 107 ? -6.188 7.504 -5.32 1 98.69 107 ALA A C 1
ATOM 789 O O . ALA A 1 107 ? -6.684 7.805 -6.406 1 98.69 107 ALA A O 1
ATOM 790 N N . VAL A 1 108 ? -5.309 8.242 -4.676 1 98.5 108 VAL A N 1
ATOM 791 C CA . VAL A 1 108 ? -4.715 9.445 -5.254 1 98.5 108 VAL A CA 1
ATOM 792 C C . VAL A 1 108 ? -3.246 9.539 -4.844 1 98.5 108 VAL A C 1
ATOM 794 O O . VAL A 1 108 ? -2.842 8.977 -3.824 1 98.5 108 VAL A O 1
ATOM 797 N N . VAL A 1 109 ? -2.502 10.172 -5.668 1 98.44 109 VAL A N 1
ATOM 798 C CA . VAL A 1 109 ? -1.098 10.438 -5.379 1 98.44 109 VAL A CA 1
ATOM 799 C C . VAL A 1 109 ? -0.924 11.898 -4.977 1 98.44 109 VAL A C 1
ATOM 801 O O . VAL A 1 109 ? -1.403 12.805 -5.668 1 98.44 109 VAL A O 1
ATOM 804 N N . ASN A 1 110 ? -0.362 12.125 -3.82 1 97.88 110 ASN A N 1
ATOM 805 C CA . ASN A 1 110 ? 0.149 13.438 -3.443 1 97.88 110 ASN A CA 1
ATOM 806 C C . ASN A 1 110 ? 1.608 13.617 -3.855 1 97.88 110 ASN A C 1
ATOM 808 O O . ASN A 1 110 ? 2.5 12.984 -3.279 1 97.88 110 ASN A O 1
ATOM 812 N N . PRO A 1 111 ? 1.882 14.477 -4.828 1 97.12 111 PRO A N 1
ATOM 813 C CA . PRO A 1 111 ? 3.26 14.633 -5.305 1 97.12 111 PRO A CA 1
ATOM 814 C C . PRO A 1 111 ? 4.172 15.273 -4.258 1 97.12 111 PRO A C 1
ATOM 816 O O . PRO A 1 111 ? 3.689 15.906 -3.314 1 97.12 111 PRO A O 1
ATOM 819 N N . PRO A 1 112 ? 5.512 15.016 -4.484 1 96.94 112 PRO A N 1
ATOM 820 C CA . PRO A 1 112 ? 6.438 15.648 -3.543 1 96.94 112 PRO A CA 1
ATOM 821 C C . PRO A 1 112 ? 6.27 17.172 -3.48 1 96.94 112 PRO A C 1
ATOM 823 O O . PRO A 1 112 ? 6.137 17.828 -4.52 1 96.94 112 PRO A O 1
ATOM 826 N N . GLY A 1 113 ? 6.195 17.672 -2.252 1 96.56 113 GLY A N 1
ATOM 827 C CA . GLY A 1 113 ? 6.121 19.109 -2.055 1 96.56 113 GLY A CA 1
ATOM 828 C C . GLY A 1 113 ? 4.703 19.641 -2.045 1 96.56 113 GLY A C 1
ATOM 829 O O . GLY A 1 113 ? 4.473 20.812 -1.726 1 96.56 113 GLY A O 1
ATOM 830 N N . VAL A 1 114 ? 3.75 18.875 -2.416 1 97.44 114 VAL A N 1
ATOM 831 C CA . VAL A 1 114 ? 2.352 19.297 -2.393 1 97.44 114 VAL A CA 1
ATOM 832 C C . VAL A 1 114 ? 1.789 19.141 -0.981 1 97.44 114 VAL A C 1
ATOM 834 O O . VAL A 1 114 ? 1.938 18.078 -0.364 1 97.44 114 VAL A O 1
ATOM 837 N N . TRP A 1 115 ? 1.255 20.25 -0.509 1 98.38 115 TRP A N 1
ATOM 838 C CA . TRP A 1 115 ? 0.525 20.172 0.753 1 98.38 115 TRP A CA 1
ATOM 839 C C . TRP A 1 115 ? -0.854 19.562 0.553 1 98.38 115 TRP A C 1
ATOM 841 O O . TRP A 1 115 ? -1.528 19.844 -0.441 1 98.38 115 TRP A O 1
ATOM 851 N N . HIS A 1 116 ? -1.319 18.75 1.543 1 98.38 116 HIS A N 1
ATOM 852 C CA . HIS A 1 116 ? -2.629 18.141 1.385 1 98.38 116 HIS A CA 1
ATOM 853 C C . HIS A 1 116 ? -3.301 17.922 2.736 1 98.38 116 HIS A C 1
ATOM 855 O O . HIS A 1 116 ? -2.625 17.828 3.766 1 98.38 116 HIS A O 1
ATOM 861 N N . ALA A 1 117 ? -4.547 17.859 2.748 1 98.56 117 ALA A N 1
ATOM 862 C CA . ALA A 1 117 ? -5.422 17.578 3.883 1 98.56 117 ALA A CA 1
ATOM 863 C C . ALA A 1 117 ? -6.57 16.656 3.475 1 98.56 117 ALA A C 1
ATOM 865 O O . ALA A 1 117 ? -6.934 16.594 2.297 1 98.56 117 ALA A O 1
ATOM 866 N N . VAL A 1 118 ? -7.102 15.938 4.441 1 98.62 118 VAL A N 1
ATOM 867 C CA . VAL A 1 118 ? -8.148 14.969 4.145 1 98.62 118 VAL A CA 1
ATOM 868 C C . VAL A 1 118 ? -9.383 15.258 4.996 1 98.62 118 VAL A C 1
ATOM 870 O O . VAL A 1 118 ? -9.281 15.438 6.211 1 98.62 118 VAL A O 1
ATOM 873 N N . ASP A 1 119 ? -10.516 15.344 4.355 1 98.81 119 ASP A N 1
ATOM 874 C CA . ASP A 1 119 ? -11.812 15.398 5.027 1 98.81 119 ASP A CA 1
ATOM 875 C C . ASP A 1 119 ? -12.625 14.133 4.766 1 98.81 119 ASP A C 1
ATOM 877 O O . ASP A 1 119 ? -12.852 13.766 3.611 1 98.81 119 ASP A O 1
ATOM 881 N N . ALA A 1 120 ? -13.078 13.477 5.809 1 98.69 120 ALA A N 1
ATOM 882 C CA . ALA A 1 120 ? -13.953 12.32 5.668 1 98.69 120 ALA A CA 1
ATOM 883 C C . ALA A 1 120 ? -15.422 12.727 5.758 1 98.69 120 ALA A C 1
ATOM 885 O O . ALA A 1 120 ? -15.789 13.555 6.594 1 98.69 120 ALA A O 1
ATOM 886 N N . GLU A 1 121 ? -16.172 12.203 4.84 1 97.25 121 GLU A N 1
ATOM 887 C CA . GLU A 1 121 ? -17.625 12.359 4.895 1 97.25 121 GLU A CA 1
ATOM 888 C C . GLU A 1 121 ? -18.266 11.258 5.723 1 97.25 121 GLU A C 1
ATOM 890 O O . GLU A 1 121 ? -19 10.414 5.188 1 97.25 121 GLU A O 1
ATOM 895 N N . GLY A 1 122 ? -18.141 11.336 7.039 1 97.75 122 GLY A N 1
ATOM 896 C CA . GLY A 1 122 ? -18.453 10.242 7.941 1 97.75 122 GLY A CA 1
ATOM 897 C C . GLY A 1 122 ? -17.281 9.312 8.188 1 97.75 122 GLY A C 1
ATOM 898 O O . GLY A 1 122 ? -16.156 9.625 7.828 1 97.75 122 GLY A O 1
ATOM 899 N N . PRO A 1 123 ? -17.562 8.195 8.914 1 98.44 123 PRO A N 1
ATOM 900 C CA . PRO A 1 123 ? -16.469 7.258 9.156 1 98.44 123 PRO A CA 1
ATOM 901 C C . PRO A 1 123 ? -15.828 6.746 7.867 1 98.44 123 PRO A C 1
ATOM 903 O O . PRO A 1 123 ? -16.531 6.32 6.953 1 98.44 123 PRO A O 1
ATOM 906 N N . ALA A 1 124 ? -14.523 6.848 7.766 1 98.69 124 ALA A N 1
ATOM 907 C CA . ALA A 1 124 ? -13.75 6.367 6.621 1 98.69 124 ALA A CA 1
ATOM 908 C C . ALA A 1 124 ? -12.414 5.785 7.07 1 98.69 124 ALA A C 1
ATOM 910 O O . ALA A 1 124 ? -11.93 6.102 8.156 1 98.69 124 ALA A O 1
ATOM 911 N N . ARG A 1 125 ? -11.922 4.875 6.316 1 98.75 125 ARG A N 1
ATOM 912 C CA . ARG A 1 125 ? -10.609 4.285 6.543 1 98.75 125 ARG A CA 1
ATOM 913 C C . ARG A 1 125 ? -9.695 4.484 5.336 1 98.75 125 ARG A C 1
ATOM 915 O O . ARG A 1 125 ? -10.117 4.254 4.195 1 98.75 125 ARG A O 1
ATOM 922 N N . LEU A 1 126 ? -8.469 4.957 5.617 1 98.81 126 LEU A N 1
ATOM 923 C CA . LEU A 1 126 ? -7.473 5.188 4.574 1 98.81 126 LEU A CA 1
ATOM 924 C C . LEU A 1 126 ? -6.258 4.285 4.777 1 98.81 126 LEU A C 1
ATOM 926 O O . LEU A 1 126 ? -5.883 3.992 5.914 1 98.81 126 LEU A O 1
ATOM 930 N N . LEU A 1 127 ? -5.734 3.832 3.725 1 98.94 127 LEU A N 1
ATOM 931 C CA . LEU A 1 127 ? -4.387 3.271 3.711 1 98.94 127 LEU A CA 1
ATOM 932 C C . LEU A 1 127 ? -3.406 4.234 3.051 1 98.94 127 LEU A C 1
ATOM 934 O O . LEU A 1 127 ? -3.658 4.727 1.949 1 98.94 127 LEU A O 1
ATOM 938 N N . SER A 1 128 ? -2.346 4.574 3.725 1 98.88 128 SER A N 1
ATOM 939 C CA . SER A 1 128 ? -1.342 5.461 3.146 1 98.88 128 SER A CA 1
ATOM 940 C C . SER A 1 128 ? -0.019 4.734 2.93 1 98.88 128 SER A C 1
ATOM 942 O O . SER A 1 128 ? 0.342 3.846 3.707 1 98.88 128 SER A O 1
ATOM 944 N N . ILE A 1 129 ? 0.635 4.949 1.887 1 98.88 129 ILE A N 1
ATOM 945 C CA . ILE A 1 129 ? 2.02 4.602 1.589 1 98.88 129 ILE A CA 1
ATOM 946 C C . ILE A 1 129 ? 2.855 5.871 1.454 1 98.88 129 ILE A C 1
ATOM 948 O O . ILE A 1 129 ? 2.779 6.566 0.438 1 98.88 129 ILE A O 1
ATOM 952 N N . THR A 1 130 ? 3.684 6.184 2.484 1 98.62 130 THR A N 1
ATOM 953 C CA . THR A 1 130 ? 4.16 7.555 2.637 1 98.62 130 THR A CA 1
ATOM 954 C C . THR A 1 130 ? 5.684 7.586 2.754 1 98.62 130 THR A C 1
ATOM 956 O O . THR A 1 130 ? 6.254 6.961 3.65 1 98.62 130 THR A O 1
ATOM 959 N N . PRO A 1 131 ? 6.355 8.281 1.819 1 98.06 131 PRO A N 1
ATOM 960 C CA . PRO A 1 131 ? 7.742 8.633 2.137 1 98.06 131 PRO A CA 1
ATOM 961 C C . PRO A 1 131 ? 7.855 9.578 3.332 1 98.06 131 PRO A C 1
ATOM 963 O O . PRO A 1 131 ? 7.25 10.648 3.332 1 98.06 131 PRO A O 1
ATOM 966 N N . GLY A 1 132 ? 8.609 9.273 4.332 1 95.56 132 GLY A N 1
ATOM 967 C CA . GLY A 1 132 ? 8.539 9.969 5.609 1 95.56 132 GLY A CA 1
ATOM 968 C C . GLY A 1 132 ? 9.578 11.07 5.746 1 95.56 132 GLY A C 1
ATOM 969 O O . GLY A 1 132 ? 9.406 11.984 6.555 1 95.56 132 GLY A O 1
ATOM 970 N N . LEU A 1 133 ? 10.641 10.961 4.984 1 95.38 133 LEU A N 1
ATOM 971 C CA . LEU A 1 133 ? 11.758 11.883 5.18 1 95.38 133 LEU A CA 1
ATOM 972 C C . LEU A 1 133 ? 11.336 13.32 4.91 1 95.38 133 LEU A C 1
ATOM 974 O O . LEU A 1 133 ? 10.82 13.625 3.832 1 95.38 133 LEU A O 1
ATOM 978 N N . GLY A 1 134 ? 11.492 14.156 5.875 1 95.31 134 GLY A N 1
ATOM 979 C CA . GLY A 1 134 ? 11.258 15.586 5.715 1 95.31 134 GLY A CA 1
ATOM 980 C C . GLY A 1 134 ? 9.789 15.961 5.812 1 95.31 134 GLY A C 1
ATOM 981 O O . GLY A 1 134 ? 9.422 17.109 5.539 1 95.31 134 GLY A O 1
ATOM 982 N N . THR A 1 135 ? 8.898 15.07 6.234 1 96.44 135 THR A N 1
ATOM 983 C CA . THR A 1 135 ? 7.469 15.336 6.34 1 96.44 135 THR A CA 1
ATOM 984 C C . THR A 1 135 ? 7.207 16.516 7.262 1 96.44 135 THR A C 1
ATOM 986 O O . THR A 1 135 ? 7.824 16.641 8.32 1 96.44 135 THR A O 1
ATOM 989 N N . GLU A 1 136 ? 6.375 17.375 6.824 1 96.81 136 GLU A N 1
ATOM 990 C CA . GLU A 1 136 ? 5.949 18.547 7.602 1 96.81 136 GLU A CA 1
ATOM 991 C C . GLU A 1 136 ? 4.449 18.516 7.863 1 96.81 136 GLU A C 1
ATOM 993 O O . GLU A 1 136 ? 3.684 17.984 7.055 1 96.81 136 GLU A O 1
ATOM 998 N N . HIS A 1 137 ? 4.062 19.047 8.953 1 96.62 137 HIS A N 1
ATOM 999 C CA . HIS A 1 137 ? 2.658 19.219 9.312 1 96.62 137 HIS A CA 1
ATOM 1000 C C . HIS A 1 137 ? 2.361 20.656 9.711 1 96.62 137 HIS A C 1
ATOM 1002 O O . HIS A 1 137 ? 3.207 21.328 10.312 1 96.62 137 HIS A O 1
ATOM 1008 N N . ARG A 1 138 ? 1.215 21.125 9.352 1 97 138 ARG A N 1
ATOM 1009 C CA . ARG A 1 138 ? 0.704 22.422 9.789 1 97 138 ARG A CA 1
ATOM 1010 C C . ARG A 1 138 ? -0.765 22.328 10.188 1 97 138 ARG A C 1
ATOM 1012 O O . ARG A 1 138 ? -1.556 21.672 9.508 1 97 138 ARG A O 1
ATOM 1019 N N . ALA A 1 139 ? -1.083 22.906 11.25 1 95.12 139 ALA A N 1
ATOM 1020 C CA . ALA A 1 139 ? -2.469 22.922 11.711 1 95.12 139 ALA A CA 1
ATOM 1021 C C . ALA A 1 139 ? -3.369 23.656 10.719 1 95.12 139 ALA A C 1
ATOM 1023 O O . ALA A 1 139 ? -2.947 24.641 10.102 1 95.12 139 ALA A O 1
ATOM 1024 N N . ARG A 1 140 ? -4.609 23.156 10.578 1 94.25 140 ARG A N 1
ATOM 1025 C CA . ARG A 1 140 ? -5.582 23.828 9.719 1 94.25 140 ARG A CA 1
ATOM 1026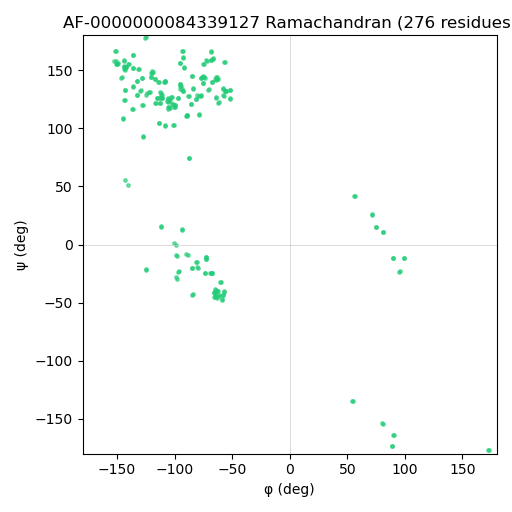 C C . ARG A 1 140 ? -6.281 24.953 10.453 1 94.25 140 ARG A C 1
ATOM 1028 O O . ARG A 1 140 ? -6.512 24.875 11.664 1 94.25 140 ARG A O 1
ATOM 1035 N N . MET B 1 1 ? -0.322 -0.21 -22.484 1 87.81 1 MET B N 1
ATOM 1036 C CA . MET B 1 1 ? -0.051 0.052 -21.078 1 87.81 1 MET B CA 1
ATOM 1037 C C . MET B 1 1 ? 1.02 1.126 -20.906 1 87.81 1 MET B C 1
ATOM 1039 O O . MET B 1 1 ? 2.012 1.133 -21.641 1 87.81 1 MET B O 1
ATOM 1043 N N . GLU B 1 2 ? 0.735 2.092 -20.078 1 89 2 GLU B N 1
ATOM 1044 C CA . GLU B 1 2 ? 1.69 3.178 -19.875 1 89 2 GLU B CA 1
ATOM 1045 C C . GLU B 1 2 ? 1.646 3.691 -18.438 1 89 2 GLU B C 1
ATOM 1047 O O . GLU B 1 2 ? 0.577 3.756 -17.828 1 89 2 GLU B O 1
ATOM 1052 N N . LEU B 1 3 ? 2.83 4.027 -17.984 1 92.44 3 LEU B N 1
ATOM 1053 C CA . LEU B 1 3 ? 2.889 4.723 -16.703 1 92.44 3 LEU B CA 1
ATOM 1054 C C . LEU B 1 3 ? 2.547 6.199 -16.875 1 92.44 3 LEU B C 1
ATOM 1056 O O . LEU B 1 3 ? 3.164 6.895 -17.688 1 92.44 3 LEU B O 1
ATOM 1060 N N . ARG B 1 4 ? 1.591 6.605 -16.047 1 90.12 4 ARG B N 1
ATOM 1061 C CA . ARG B 1 4 ? 1.146 7.992 -16.141 1 90.12 4 ARG B CA 1
ATOM 1062 C C . ARG B 1 4 ? 2.162 8.938 -15.523 1 90.12 4 ARG B C 1
ATOM 1064 O O . ARG B 1 4 ? 2.742 8.633 -14.477 1 90.12 4 ARG B O 1
ATOM 1071 N N . THR B 1 5 ? 2.277 10.102 -16.125 1 82.88 5 THR B N 1
ATOM 1072 C CA . THR B 1 5 ? 3.193 11.109 -15.602 1 82.88 5 THR B CA 1
ATOM 1073 C C . THR B 1 5 ? 2.441 12.133 -14.75 1 82.88 5 THR B C 1
ATOM 1075 O O . THR B 1 5 ? 3.021 12.75 -13.859 1 82.88 5 THR B O 1
ATOM 1078 N N . ASP B 1 6 ? 1.127 12.352 -15.117 1 75.94 6 ASP B N 1
ATOM 1079 C CA . ASP B 1 6 ? 0.254 13.211 -14.32 1 75.94 6 ASP B CA 1
ATOM 1080 C C . ASP B 1 6 ? -0.725 12.383 -13.492 1 75.94 6 ASP B C 1
ATOM 1082 O O . ASP B 1 6 ? -1.529 11.625 -14.039 1 75.94 6 ASP B O 1
ATOM 1086 N N . HIS B 1 7 ? -0.642 12.477 -12.312 1 73.44 7 HIS B N 1
ATOM 1087 C CA . HIS B 1 7 ? -1.43 11.523 -11.539 1 73.44 7 HIS B CA 1
ATOM 1088 C C . HIS B 1 7 ? -2.047 12.188 -10.312 1 73.44 7 HIS B C 1
ATOM 1090 O O . HIS B 1 7 ? -2.105 11.578 -9.234 1 73.44 7 HIS B O 1
ATOM 1096 N N . ARG B 1 8 ? -2.719 13.32 -10.578 1 76.56 8 ARG B N 1
ATOM 1097 C CA . ARG B 1 8 ? -3.344 13.992 -9.445 1 76.56 8 ARG B CA 1
ATOM 1098 C C . ARG B 1 8 ? -4.828 13.656 -9.359 1 76.56 8 ARG B C 1
ATOM 1100 O O . ARG B 1 8 ? -5.508 14.062 -8.414 1 76.56 8 ARG B O 1
ATOM 1107 N N . ASP B 1 9 ? -5.211 12.867 -10.305 1 90.5 9 ASP B N 1
ATOM 1108 C CA . ASP B 1 9 ? -6.605 12.438 -10.258 1 90.5 9 ASP B CA 1
ATOM 1109 C C . ASP B 1 9 ? -6.746 11.109 -9.508 1 90.5 9 ASP B C 1
ATOM 1111 O O . ASP B 1 9 ? -5.773 10.367 -9.359 1 90.5 9 ASP B O 1
ATOM 1115 N N . ALA B 1 10 ? -8.008 10.875 -9.086 1 96.56 10 ALA B N 1
ATOM 1116 C CA . ALA B 1 10 ? -8.297 9.586 -8.469 1 96.56 10 ALA B CA 1
ATOM 1117 C C . ALA B 1 10 ? -8.125 8.445 -9.461 1 96.56 10 ALA B C 1
ATOM 1119 O O . ALA B 1 10 ? -8.438 8.594 -10.648 1 96.56 10 ALA B O 1
ATOM 1120 N N . VAL B 1 11 ? -7.641 7.422 -8.977 1 96.5 11 VAL B N 1
ATOM 1121 C CA . VAL B 1 11 ? -7.586 6.199 -9.773 1 96.5 11 VAL B CA 1
ATOM 1122 C C . VAL B 1 11 ? -8.375 5.09 -9.07 1 96.5 11 VAL B C 1
ATOM 1124 O O . VAL B 1 11 ? -8.438 5.051 -7.844 1 96.5 11 VAL B O 1
ATOM 1127 N N . ASP B 1 12 ? -8.977 4.227 -9.859 1 97.25 12 ASP B N 1
ATOM 1128 C CA . ASP B 1 12 ? -9.602 3.014 -9.336 1 97.25 12 ASP B CA 1
ATOM 1129 C C . ASP B 1 12 ? -8.617 1.853 -9.305 1 97.25 12 ASP B C 1
ATOM 1131 O O . ASP B 1 12 ? -8.281 1.286 -10.344 1 97.25 12 ASP B O 1
ATOM 1135 N N . LEU B 1 13 ? -8.211 1.428 -8.102 1 97.75 13 LEU B N 1
ATOM 1136 C CA . LEU B 1 13 ? -7.121 0.469 -7.969 1 97.75 13 LEU B CA 1
ATOM 1137 C C . LEU B 1 13 ? -7.562 -0.923 -8.406 1 97.75 13 LEU B C 1
ATOM 1139 O O . LEU B 1 13 ? -6.73 -1.813 -8.594 1 97.75 13 LEU B O 1
ATOM 1143 N N . LEU B 1 14 ? -8.844 -1.125 -8.625 1 96.12 14 LEU B N 1
ATOM 1144 C CA . LEU B 1 14 ? -9.312 -2.406 -9.141 1 96.12 14 LEU B CA 1
ATOM 1145 C C . LEU B 1 14 ? -8.961 -2.561 -10.617 1 96.12 14 LEU B C 1
ATOM 1147 O O . LEU B 1 14 ? -8.844 -3.684 -11.117 1 96.12 14 LEU B O 1
ATOM 1151 N N . THR B 1 15 ? -8.797 -1.427 -11.289 1 95.75 15 THR B N 1
ATOM 1152 C CA . THR B 1 15 ? -8.578 -1.521 -12.727 1 95.75 15 THR B CA 1
ATOM 1153 C C . THR B 1 15 ? -7.289 -0.813 -13.125 1 95.75 15 THR B C 1
ATOM 1155 O O . THR B 1 15 ? -6.746 -1.058 -14.203 1 95.75 15 THR B O 1
ATOM 1158 N N . GLU B 1 16 ? -6.844 0.076 -12.305 1 96.19 16 GLU B N 1
ATOM 1159 C CA . GLU B 1 16 ? -5.641 0.858 -12.57 1 96.19 16 GLU B CA 1
ATOM 1160 C C . GLU B 1 16 ? -4.668 0.786 -11.398 1 96.19 16 GLU B C 1
ATOM 1162 O O . GLU B 1 16 ? -4.684 1.648 -10.516 1 96.19 16 GLU B O 1
ATOM 1167 N N . PRO B 1 17 ? -3.703 -0.19 -11.461 1 97.81 17 PRO B N 1
ATOM 1168 C CA . PRO B 1 17 ? -2.727 -0.308 -10.375 1 97.81 17 PRO B CA 1
ATOM 1169 C C . PRO B 1 17 ? -1.76 0.872 -10.32 1 97.81 17 PRO B C 1
ATOM 1171 O O . PRO B 1 17 ? -1.749 1.708 -11.227 1 97.81 17 PRO B O 1
ATOM 1174 N N . LEU B 1 18 ? -1.074 0.969 -9.25 1 98.44 18 LEU B N 1
ATOM 1175 C CA . LEU B 1 18 ? 0.033 1.907 -9.102 1 98.44 18 LEU B CA 1
ATOM 1176 C C . LEU B 1 18 ? 1.369 1.172 -9.086 1 98.44 18 LEU B C 1
ATOM 1178 O O . LEU B 1 18 ? 1.484 0.098 -8.484 1 98.44 18 LEU B O 1
ATOM 1182 N N . HIS B 1 19 ? 2.34 1.731 -9.719 1 98.5 19 HIS B N 1
ATOM 1183 C CA . HIS B 1 19 ? 3.719 1.266 -9.609 1 98.5 19 HIS B CA 1
ATOM 1184 C C . HIS B 1 19 ? 4.523 2.137 -8.656 1 98.5 19 HIS B C 1
ATOM 1186 O O . HIS B 1 19 ? 4.629 3.35 -8.852 1 98.5 19 HIS B O 1
ATOM 1192 N N . LEU B 1 20 ? 5.016 1.531 -7.586 1 98.62 20 LEU B N 1
ATOM 1193 C CA . LEU B 1 20 ? 6 2.191 -6.734 1 98.62 20 LEU B CA 1
ATOM 1194 C C . LEU B 1 20 ? 7.414 1.978 -7.273 1 98.62 20 LEU B C 1
ATOM 1196 O O . LEU B 1 20 ? 7.848 0.837 -7.445 1 98.62 20 LEU B O 1
ATOM 1200 N N . GLY B 1 21 ? 8.086 3.014 -7.574 1 97.81 21 GLY B N 1
ATOM 1201 C CA . GLY B 1 21 ? 9.414 2.898 -8.141 1 97.81 21 GLY B CA 1
ATOM 1202 C C . GLY B 1 21 ? 10.469 3.668 -7.363 1 97.81 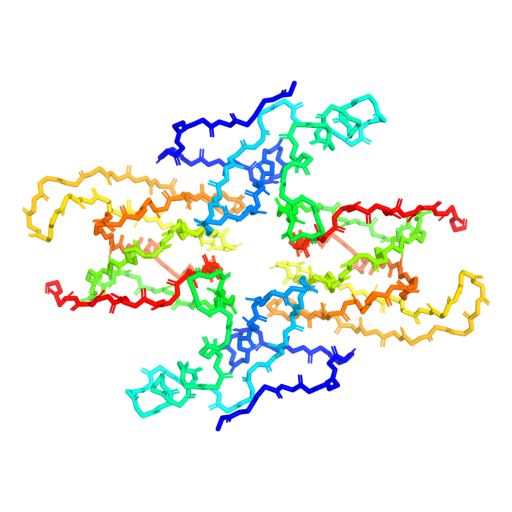21 GLY B C 1
ATOM 1203 O O . GLY B 1 21 ? 10.164 4.266 -6.328 1 97.81 21 GLY B O 1
ATOM 1204 N N . LEU B 1 22 ? 11.75 3.574 -7.801 1 97.38 22 LEU B N 1
ATOM 1205 C CA . LEU B 1 22 ? 12.859 4.328 -7.227 1 97.38 22 LEU B CA 1
ATOM 1206 C C . LEU B 1 22 ? 12.578 5.828 -7.277 1 97.38 22 LEU B C 1
ATOM 1208 O O . LEU B 1 22 ? 11.75 6.281 -8.062 1 97.38 22 LEU B O 1
ATOM 1212 N N . GLY B 1 23 ? 13.273 6.527 -6.371 1 96.88 23 GLY B N 1
ATOM 1213 C CA . GLY B 1 23 ? 12.992 7.949 -6.234 1 96.88 23 GLY B CA 1
ATOM 1214 C C . GLY B 1 23 ? 11.688 8.234 -5.52 1 96.88 23 GLY B C 1
ATOM 1215 O O . GLY B 1 23 ? 11.102 9.305 -5.699 1 96.88 23 GLY B O 1
ATOM 1216 N N . SER B 1 24 ? 11.133 7.191 -4.836 1 97.38 24 SER B N 1
ATOM 1217 C CA . SER B 1 24 ? 9.875 7.258 -4.098 1 97.38 24 SER B CA 1
ATOM 1218 C C . SER B 1 24 ? 8.734 7.734 -4.984 1 97.38 24 SER B C 1
ATOM 1220 O O . SER B 1 24 ? 7.93 8.578 -4.578 1 97.38 24 SER B O 1
ATOM 1222 N N . ARG B 1 25 ? 8.742 7.219 -6.16 1 97 25 ARG B N 1
ATOM 1223 C CA . ARG B 1 25 ? 7.688 7.574 -7.105 1 97 25 ARG B CA 1
ATOM 1224 C C . ARG B 1 25 ? 6.52 6.594 -7.02 1 97 25 ARG B C 1
ATOM 1226 O O . ARG B 1 25 ? 6.707 5.43 -6.652 1 97 25 ARG B O 1
ATOM 1233 N N . ALA B 1 26 ? 5.371 7.027 -7.328 1 98 26 ALA B N 1
ATOM 1234 C CA . ALA B 1 26 ? 4.141 6.25 -7.48 1 98 26 ALA B CA 1
ATOM 1235 C C . ALA B 1 26 ? 3.371 6.688 -8.727 1 98 26 ALA B C 1
ATOM 1237 O O . ALA B 1 26 ? 2.934 7.836 -8.82 1 98 26 ALA B O 1
ATOM 1238 N N . ARG B 1 27 ? 3.227 5.781 -9.656 1 97.5 27 ARG B N 1
ATOM 1239 C CA . ARG B 1 27 ? 2.605 6.145 -10.922 1 97.5 27 ARG B CA 1
ATOM 1240 C C . ARG B 1 27 ? 1.494 5.164 -11.289 1 97.5 27 ARG B C 1
ATOM 1242 O O . ARG B 1 27 ? 1.678 3.949 -11.203 1 97.5 27 ARG B O 1
ATOM 1249 N N . PRO B 1 28 ? 0.354 5.691 -11.672 1 97.56 28 PRO B N 1
ATOM 1250 C CA . PRO B 1 28 ? -0.68 4.797 -12.195 1 97.56 28 PRO B CA 1
ATOM 1251 C C . PRO B 1 28 ? -0.248 4.082 -13.477 1 97.56 28 PRO B C 1
ATOM 1253 O O . PRO B 1 28 ? 0.474 4.656 -14.289 1 97.56 28 PRO B O 1
ATOM 1256 N N . VAL B 1 29 ? -0.656 2.879 -13.562 1 97.19 29 VAL B N 1
ATOM 1257 C CA . VAL B 1 29 ? -0.392 2.08 -14.75 1 97.19 29 VAL B CA 1
ATOM 1258 C C . VAL B 1 29 ? -1.641 2.033 -15.625 1 97.19 29 VAL B C 1
ATOM 1260 O O . VAL B 1 29 ? -2.543 1.226 -15.391 1 97.19 29 VAL B O 1
ATOM 1263 N N . ASP B 1 30 ? -1.677 2.775 -16.672 1 94.31 30 ASP B N 1
ATOM 1264 C CA . ASP B 1 30 ? -2.82 2.84 -17.578 1 94.31 30 ASP B CA 1
ATOM 1265 C C . ASP B 1 30 ? -2.893 1.595 -18.453 1 94.31 30 ASP B C 1
ATOM 1267 O O . ASP B 1 30 ? -1.868 1.12 -18.953 1 94.31 30 ASP B O 1
ATOM 1271 N N . GLY B 1 31 ? -4.152 1.113 -18.625 1 94 31 GLY B N 1
ATOM 1272 C CA . GLY B 1 31 ? -4.348 -0.01 -19.531 1 94 31 GLY B CA 1
ATOM 1273 C C . GLY B 1 31 ? -3.809 -1.317 -18.984 1 94 31 GLY B C 1
ATOM 1274 O O . GLY B 1 31 ? -3.398 -2.193 -19.75 1 94 31 GLY B O 1
ATOM 1275 N N . PHE B 1 32 ? -3.725 -1.446 -17.781 1 95.62 32 PHE B N 1
ATOM 1276 C CA . PHE B 1 32 ? -3.18 -2.648 -17.156 1 95.62 32 PHE B CA 1
ATOM 1277 C C . PHE B 1 32 ? -4.164 -3.807 -17.266 1 95.62 32 PHE B C 1
ATOM 1279 O O . PHE B 1 32 ? -5.375 -3.607 -17.172 1 95.62 32 PHE B O 1
ATOM 1286 N N . SER B 1 33 ? -3.596 -4.914 -17.453 1 95.75 33 SER B N 1
ATOM 1287 C CA . SER B 1 33 ? -4.293 -6.184 -17.297 1 95.75 33 SER B CA 1
ATOM 1288 C C . SER B 1 33 ? -3.336 -7.297 -16.875 1 95.75 33 SER B C 1
ATOM 1290 O O . SER B 1 33 ? -2.117 -7.141 -16.984 1 95.75 33 SER B O 1
ATOM 1292 N N . PHE B 1 34 ? -3.889 -8.438 -16.438 1 93.25 34 PHE B N 1
ATOM 1293 C CA . PHE B 1 34 ? -3.039 -9.523 -15.953 1 93.25 34 PHE B CA 1
ATOM 1294 C C . PHE B 1 34 ? -2.732 -10.508 -17.078 1 93.25 34 PHE B C 1
ATOM 1296 O O . PHE B 1 34 ? -2.205 -11.594 -16.828 1 93.25 34 PHE B O 1
ATOM 1303 N N . ASP B 1 35 ? -3.035 -10.109 -18.25 1 94.88 35 ASP B N 1
ATOM 1304 C CA . ASP B 1 35 ? -2.662 -11 -19.344 1 94.88 35 ASP B CA 1
ATOM 1305 C C . ASP B 1 35 ? -1.158 -10.945 -19.609 1 94.88 35 ASP B C 1
ATOM 1307 O O . ASP B 1 35 ? -0.502 -9.953 -19.297 1 94.88 35 ASP B O 1
ATOM 1311 N N . PRO B 1 36 ? -0.635 -12.008 -20.172 1 93.94 36 PRO B N 1
ATOM 1312 C CA . PRO B 1 36 ? 0.816 -12.133 -20.328 1 93.94 36 PRO B CA 1
ATOM 1313 C C . PRO B 1 36 ? 1.427 -10.969 -21.109 1 93.94 36 PRO B C 1
ATOM 1315 O O . PRO B 1 36 ? 2.492 -10.469 -20.75 1 93.94 36 PRO B O 1
ATOM 1318 N N . ALA B 1 37 ? 0.757 -10.531 -22.156 1 96.19 37 ALA B N 1
ATOM 1319 C CA . ALA B 1 37 ? 1.306 -9.453 -22.969 1 96.19 37 ALA B CA 1
ATOM 1320 C C . ALA B 1 37 ? 1.398 -8.156 -22.172 1 96.19 37 ALA B C 1
ATOM 1322 O O . ALA B 1 37 ? 2.402 -7.445 -22.25 1 96.19 37 ALA B O 1
ATOM 1323 N N . THR B 1 38 ? 0.366 -7.797 -21.422 1 96.19 38 THR B N 1
ATOM 1324 C CA . THR B 1 38 ? 0.362 -6.59 -20.594 1 96.19 38 THR B CA 1
ATOM 1325 C C . THR B 1 38 ? 1.395 -6.695 -19.484 1 96.19 38 THR B C 1
ATOM 1327 O O . THR B 1 38 ? 2.098 -5.727 -19.188 1 96.19 38 THR B O 1
ATOM 1330 N N . LEU B 1 39 ? 1.497 -7.848 -18.859 1 95.19 39 LEU B N 1
ATOM 1331 C CA . LEU B 1 39 ? 2.469 -8.047 -17.797 1 95.19 39 LEU B CA 1
ATOM 1332 C C . LEU B 1 39 ? 3.893 -7.887 -18.312 1 95.19 39 LEU B C 1
ATOM 1334 O O . LEU B 1 39 ? 4.754 -7.332 -17.641 1 95.19 39 LEU B O 1
ATOM 1338 N N . GLN B 1 40 ? 4.16 -8.406 -19.547 1 95.19 40 GLN B N 1
ATOM 1339 C CA . GLN B 1 40 ? 5.469 -8.242 -20.172 1 95.19 40 GLN B CA 1
ATOM 1340 C C . GLN B 1 40 ? 5.766 -6.77 -20.438 1 95.19 40 GLN B C 1
ATOM 1342 O O . GLN B 1 40 ? 6.867 -6.293 -20.188 1 95.19 40 GLN B O 1
ATOM 1347 N N . ALA B 1 41 ? 4.793 -6.062 -20.984 1 96.56 41 ALA B N 1
ATOM 1348 C CA . ALA B 1 41 ? 4.949 -4.637 -21.266 1 96.56 41 ALA B CA 1
ATOM 1349 C C . ALA B 1 41 ? 5.211 -3.857 -19.969 1 96.56 41 ALA B C 1
ATOM 1351 O O . ALA B 1 41 ? 6.043 -2.949 -19.953 1 96.56 41 ALA B O 1
ATOM 1352 N N . TYR B 1 42 ? 4.469 -4.176 -18.953 1 96.88 42 TYR B N 1
ATOM 1353 C CA . TYR B 1 42 ? 4.648 -3.555 -17.656 1 96.88 42 TYR B CA 1
ATOM 1354 C C . TYR B 1 42 ? 6.062 -3.781 -17.125 1 96.88 42 TYR B C 1
ATOM 1356 O O . TYR B 1 42 ? 6.711 -2.846 -16.656 1 96.88 42 TYR B O 1
ATOM 1364 N N . ALA B 1 43 ? 6.543 -5.02 -17.203 1 96.25 43 ALA B N 1
ATOM 1365 C CA . ALA B 1 43 ? 7.895 -5.352 -16.766 1 96.25 43 ALA B CA 1
ATOM 1366 C C . ALA B 1 43 ? 8.93 -4.523 -17.516 1 96.25 43 ALA B C 1
ATOM 1368 O O . ALA B 1 43 ? 9.875 -4.004 -16.906 1 96.25 43 ALA B O 1
ATOM 1369 N N . GLU B 1 44 ? 8.742 -4.41 -18.766 1 96.5 44 GLU B N 1
ATOM 1370 C CA . GLU B 1 44 ? 9.672 -3.635 -19.594 1 96.5 44 GLU B CA 1
ATOM 1371 C C . GLU B 1 44 ? 9.625 -2.154 -19.234 1 96.5 44 GLU B C 1
ATOM 1373 O O . GLU B 1 44 ? 10.672 -1.505 -19.109 1 96.5 44 GLU B O 1
ATOM 1378 N N . ALA B 1 45 ? 8.43 -1.638 -19 1 96.62 45 ALA B N 1
ATOM 1379 C CA . ALA B 1 45 ? 8.242 -0.218 -18.719 1 96.62 45 ALA B CA 1
ATOM 1380 C C . ALA B 1 45 ? 8.828 0.148 -17.359 1 96.62 45 ALA B C 1
ATOM 1382 O O . ALA B 1 45 ? 9.172 1.307 -17.109 1 96.62 45 ALA B O 1
ATOM 1383 N N . THR B 1 46 ? 8.938 -0.829 -16.453 1 97.19 46 THR B N 1
ATOM 1384 C CA . THR B 1 46 ? 9.391 -0.543 -15.102 1 97.19 46 THR B CA 1
ATOM 1385 C C . THR B 1 46 ? 10.766 -1.151 -14.844 1 97.19 46 THR B C 1
ATOM 1387 O O . THR B 1 46 ? 11.203 -1.259 -13.703 1 97.19 46 THR B O 1
ATOM 1390 N N . ALA B 1 47 ? 11.484 -1.548 -15.906 1 97.19 47 ALA B N 1
ATOM 1391 C CA . ALA B 1 47 ? 12.734 -2.293 -15.805 1 97.19 47 ALA B CA 1
ATOM 1392 C C . ALA B 1 47 ? 13.789 -1.497 -15.039 1 97.19 47 ALA B C 1
ATOM 1394 O O . ALA B 1 47 ? 14.609 -2.072 -14.32 1 97.19 47 ALA B O 1
ATOM 1395 N N . GLU B 1 48 ? 13.805 -0.178 -15.109 1 97 48 GLU B N 1
ATOM 1396 C CA . GLU B 1 48 ? 14.805 0.664 -14.469 1 97 48 GLU B CA 1
ATOM 1397 C C . GLU B 1 48 ? 14.695 0.604 -12.945 1 97 48 GLU B C 1
ATOM 1399 O O . GLU B 1 48 ? 15.672 0.836 -12.234 1 97 48 GLU B O 1
ATOM 1404 N N . ASP B 1 49 ? 13.516 0.28 -12.438 1 97.56 49 ASP B N 1
ATOM 1405 C CA . ASP B 1 49 ? 13.32 0.169 -10.992 1 97.56 49 ASP B CA 1
ATOM 1406 C C . ASP B 1 49 ? 13.82 -1.178 -10.477 1 97.56 49 ASP B C 1
ATOM 1408 O O . ASP B 1 49 ? 14.023 -1.346 -9.273 1 97.56 49 ASP B O 1
ATOM 1412 N N . GLY B 1 50 ? 13.969 -2.168 -11.352 1 96.62 50 GLY B N 1
ATOM 1413 C CA . GLY B 1 50 ? 14.492 -3.473 -10.984 1 96.62 50 GLY B CA 1
ATOM 1414 C C . GLY B 1 50 ? 13.742 -4.125 -9.844 1 96.62 50 GLY B C 1
ATOM 1415 O O . GLY B 1 50 ? 12.508 -4.102 -9.812 1 96.62 50 GLY B O 1
ATOM 1416 N N . ALA B 1 51 ? 14.508 -4.656 -8.914 1 96.44 51 ALA B N 1
ATOM 1417 C CA . ALA B 1 51 ? 13.938 -5.426 -7.809 1 96.44 51 ALA B CA 1
ATOM 1418 C C . ALA B 1 51 ? 13.227 -4.516 -6.816 1 96.44 51 ALA B C 1
ATOM 1420 O O . ALA B 1 51 ? 12.453 -4.984 -5.977 1 96.44 51 ALA B O 1
ATOM 1421 N N . GLU B 1 52 ? 13.422 -3.236 -6.918 1 97.81 52 GLU B N 1
ATOM 1422 C CA . GLU B 1 52 ? 12.844 -2.303 -5.957 1 97.81 52 GLU B CA 1
ATOM 1423 C C . GLU B 1 52 ? 11.414 -1.929 -6.34 1 97.81 52 GLU B C 1
ATOM 1425 O O . GLU B 1 52 ? 10.672 -1.367 -5.531 1 97.81 52 GLU B O 1
ATOM 1430 N N . GLY B 1 53 ? 11.047 -2.137 -7.637 1 98.25 53 GLY B N 1
ATOM 1431 C CA . GLY B 1 53 ? 9.711 -1.796 -8.094 1 98.25 53 GLY B CA 1
ATOM 1432 C C . GLY B 1 53 ? 8.633 -2.678 -7.492 1 98.25 53 GLY B C 1
ATOM 1433 O O . GLY B 1 53 ? 8.828 -3.883 -7.328 1 98.25 53 GLY B O 1
ATOM 1434 N N . ARG B 1 54 ? 7.512 -2.08 -7.145 1 98.69 54 ARG B N 1
ATOM 1435 C CA . ARG B 1 54 ? 6.387 -2.818 -6.586 1 98.69 54 ARG B CA 1
ATOM 1436 C C . ARG B 1 54 ? 5.082 -2.43 -7.277 1 98.69 54 ARG B C 1
ATOM 1438 O O . ARG B 1 54 ? 4.859 -1.254 -7.578 1 98.69 54 ARG B O 1
ATOM 1445 N N . LEU B 1 55 ? 4.262 -3.336 -7.508 1 98.62 55 LEU B N 1
ATOM 1446 C CA . LEU B 1 55 ? 2.918 -3.125 -8.031 1 98.62 55 LEU B CA 1
ATOM 1447 C C . LEU B 1 55 ? 1.891 -3.1 -6.906 1 98.62 55 LEU B C 1
ATOM 1449 O O . LEU B 1 55 ? 1.869 -3.998 -6.062 1 98.62 55 LEU B O 1
ATOM 1453 N N . VAL B 1 56 ? 1.104 -2.068 -6.824 1 98.88 56 VAL B N 1
ATOM 1454 C CA . VAL B 1 56 ? 0.008 -1.933 -5.871 1 98.88 56 VAL B CA 1
ATOM 1455 C C . VAL B 1 56 ? -1.327 -2.129 -6.582 1 98.88 56 VAL B C 1
ATOM 1457 O O . VAL B 1 56 ? -1.674 -1.366 -7.488 1 98.88 56 VAL B O 1
ATOM 1460 N N . VAL B 1 57 ? -2.082 -3.113 -6.207 1 98.25 57 VAL B N 1
ATOM 1461 C CA . VAL B 1 57 ? -3.344 -3.391 -6.887 1 98.25 57 VAL B CA 1
ATOM 1462 C C . VAL B 1 57 ? -4.383 -3.867 -5.875 1 98.25 57 VAL B C 1
ATOM 1464 O O . VAL B 1 57 ? -4.031 -4.387 -4.812 1 98.25 57 VAL B O 1
ATOM 1467 N N . LEU B 1 58 ? -5.648 -3.627 -6.117 1 98.62 58 LEU B N 1
ATOM 1468 C CA . LEU B 1 58 ? -6.77 -4.266 -5.434 1 98.62 58 LEU B CA 1
ATOM 1469 C C . LEU B 1 58 ? -7.281 -5.461 -6.234 1 98.62 58 LEU B C 1
ATOM 1471 O O . LEU B 1 58 ? -7.367 -5.402 -7.461 1 98.62 58 LEU B O 1
ATOM 1475 N N . ILE B 1 59 ? -7.578 -6.516 -5.527 1 97.94 59 ILE B N 1
ATOM 1476 C CA . ILE B 1 59 ? -8.094 -7.73 -6.148 1 97.94 59 ILE B CA 1
ATOM 1477 C C . ILE B 1 59 ? -9.32 -8.227 -5.375 1 97.94 59 ILE B C 1
ATOM 1479 O O . ILE B 1 59 ? -9.281 -8.336 -4.148 1 97.94 59 ILE B O 1
ATOM 1483 N N . ASP B 1 60 ? -10.383 -8.477 -6.066 1 97.81 60 ASP B N 1
ATOM 1484 C CA . ASP B 1 60 ? -11.539 -9.125 -5.461 1 97.81 60 ASP B CA 1
ATOM 1485 C C . ASP B 1 60 ? -11.422 -10.648 -5.551 1 97.81 60 ASP B C 1
ATOM 1487 O O . ASP B 1 60 ? -11.102 -11.188 -6.613 1 97.81 60 ASP B O 1
ATOM 1491 N N . GLU B 1 61 ? -11.578 -11.258 -4.453 1 97 61 GLU B N 1
ATOM 1492 C CA . GLU B 1 61 ? -11.523 -12.719 -4.359 1 97 61 GLU B CA 1
ATOM 1493 C C . GLU B 1 61 ? -12.828 -13.289 -3.807 1 97 61 GLU B C 1
ATOM 1495 O O . GLU B 1 61 ? -13.516 -12.625 -3.021 1 97 61 GLU B O 1
ATOM 1500 N N . ASP B 1 62 ? -13.172 -14.414 -4.312 1 98.19 62 ASP B N 1
ATOM 1501 C CA . ASP B 1 62 ? -14.305 -15.188 -3.795 1 98.19 62 ASP B CA 1
ATOM 1502 C C . ASP B 1 62 ? -14.031 -16.688 -3.889 1 98.19 62 ASP B C 1
ATOM 1504 O O . ASP B 1 62 ? -14 -17.25 -4.988 1 98.19 62 ASP B O 1
ATOM 1508 N N . GLY B 1 63 ? -13.828 -17.25 -2.686 1 97.81 63 GLY B N 1
ATOM 1509 C CA . GLY B 1 63 ? -13.539 -18.688 -2.658 1 97.81 63 GLY B CA 1
ATOM 1510 C C . GLY B 1 63 ? -12.055 -18.984 -2.758 1 97.81 63 GLY B C 1
ATOM 1511 O O . GLY B 1 63 ? -11.219 -18.141 -2.48 1 97.81 63 GLY B O 1
ATOM 1512 N N . PRO B 1 64 ? -11.711 -20.266 -3.08 1 97.44 64 PRO B N 1
ATOM 1513 C CA . PRO B 1 64 ? -10.312 -20.672 -3.164 1 97.44 64 PRO B CA 1
ATOM 1514 C C . PRO B 1 64 ? -9.594 -20.062 -4.371 1 97.44 64 PRO B C 1
ATOM 1516 O O . PRO B 1 64 ? -10.156 -20 -5.465 1 97.44 64 PRO B O 1
ATOM 1519 N N . GLY B 1 65 ? -8.414 -19.547 -4.098 1 96.75 65 GLY B N 1
ATOM 1520 C CA . GLY B 1 65 ? -7.609 -19.078 -5.211 1 96.75 65 GLY B CA 1
ATOM 1521 C C . GLY B 1 65 ? -7.156 -20.203 -6.129 1 96.75 65 GLY B C 1
ATOM 1522 O O . GLY B 1 65 ? -7.008 -21.344 -5.695 1 96.75 65 GLY B O 1
ATOM 1523 N N . ALA B 1 66 ? -6.789 -19.859 -7.379 1 94.75 66 ALA B N 1
ATOM 1524 C CA . ALA B 1 66 ? -6.527 -20.859 -8.398 1 94.75 66 ALA B CA 1
ATOM 1525 C C . ALA B 1 66 ? -5.031 -21.141 -8.531 1 94.75 66 ALA B C 1
ATOM 1527 O O . ALA B 1 66 ? -4.621 -22.094 -9.188 1 94.75 66 AL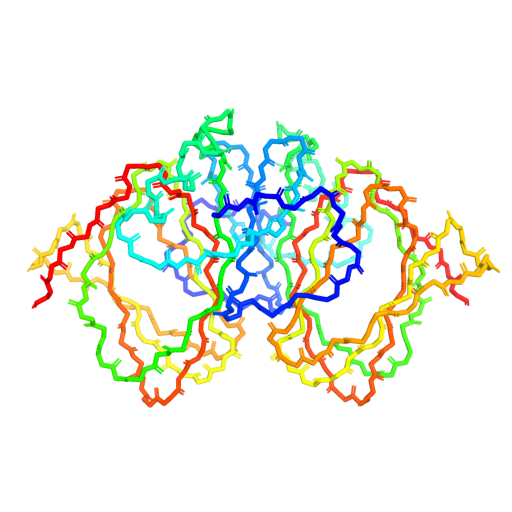A B O 1
ATOM 1528 N N . HIS B 1 67 ? -4.227 -20.328 -7.887 1 96.69 67 HIS B N 1
ATOM 1529 C CA . HIS B 1 67 ? -2.803 -20.5 -8.172 1 96.69 67 HIS B CA 1
ATOM 1530 C C . HIS B 1 67 ? -1.966 -20.266 -6.914 1 96.69 67 HIS B C 1
ATOM 1532 O O . HIS B 1 67 ? -2.416 -19.609 -5.973 1 96.69 67 HIS B O 1
ATOM 1538 N N . TRP B 1 68 ? -0.808 -20.922 -6.941 1 98.12 68 TRP B N 1
ATOM 1539 C CA . TRP B 1 68 ? 0.327 -20.547 -6.105 1 98.12 68 TRP B CA 1
ATOM 1540 C C . TRP B 1 68 ? 1.155 -19.453 -6.773 1 98.12 68 TRP B C 1
ATOM 1542 O O . TRP B 1 68 ? 1.314 -19.453 -7.996 1 98.12 68 TRP B O 1
ATOM 1552 N N . GLU B 1 69 ? 1.671 -18.594 -5.965 1 98.06 69 GLU B N 1
ATOM 1553 C CA . GLU B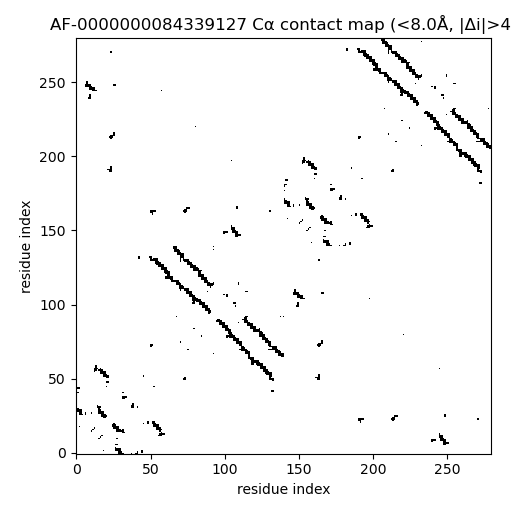 1 69 ? 2.555 -17.531 -6.453 1 98.06 69 GLU B CA 1
ATOM 1554 C C . GLU B 1 69 ? 3.828 -17.453 -5.617 1 98.06 69 GLU B C 1
ATOM 1556 O O . GLU B 1 69 ? 3.824 -17.797 -4.434 1 98.06 69 GLU B O 1
ATOM 1561 N N . CYS B 1 70 ? 4.887 -17 -6.27 1 98.44 70 CYS B N 1
ATOM 1562 C CA . CYS B 1 70 ? 6.168 -16.797 -5.609 1 98.44 70 CYS B CA 1
ATOM 1563 C C . CYS B 1 70 ? 6.871 -15.562 -6.168 1 98.44 70 CYS B C 1
ATOM 1565 O O . CYS B 1 70 ? 6.996 -15.406 -7.383 1 98.44 70 CYS B O 1
ATOM 1567 N N . HIS B 1 71 ? 7.227 -14.648 -5.348 1 97.81 71 HIS B N 1
ATOM 1568 C CA . HIS B 1 71 ? 8 -13.453 -5.68 1 97.81 71 HIS B CA 1
ATOM 1569 C C . HIS B 1 71 ? 9.414 -13.547 -5.113 1 97.81 71 HIS B C 1
ATOM 1571 O O . HIS B 1 71 ? 9.648 -13.195 -3.955 1 97.81 71 HIS B O 1
ATOM 1577 N N . PRO B 1 72 ? 10.422 -13.852 -5.883 1 97.75 72 PRO B N 1
ATOM 1578 C CA . PRO B 1 72 ? 11.758 -14.094 -5.328 1 97.75 72 PRO B CA 1
ATOM 1579 C C . PRO B 1 72 ? 12.523 -12.805 -5.047 1 97.75 72 PRO B C 1
ATOM 1581 O O . PRO B 1 72 ? 13.516 -12.812 -4.312 1 97.75 72 PRO B O 1
ATOM 1584 N N . ALA B 1 73 ? 12.078 -11.68 -5.582 1 97.31 73 ALA B N 1
ATOM 1585 C CA . ALA B 1 73 ? 12.891 -10.461 -5.582 1 97.31 73 ALA B CA 1
ATOM 1586 C C . ALA B 1 73 ? 12.656 -9.648 -4.312 1 97.31 73 ALA B C 1
ATOM 1588 O O . ALA B 1 73 ? 13.352 -8.664 -4.062 1 97.31 73 ALA B O 1
ATOM 1589 N N . GLY B 1 74 ? 11.641 -10.023 -3.492 1 97.44 74 GLY B N 1
ATOM 1590 C CA . GLY B 1 74 ? 11.391 -9.234 -2.297 1 97.44 74 GLY B CA 1
ATOM 1591 C C . GLY B 1 74 ? 10.133 -9.656 -1.562 1 97.44 74 GLY B C 1
ATOM 1592 O O . GLY B 1 74 ? 9.484 -10.641 -1.936 1 97.44 74 GLY B O 1
ATOM 1593 N N . ASP B 1 75 ? 9.828 -8.914 -0.495 1 97.94 75 ASP B N 1
ATOM 1594 C CA . ASP B 1 75 ? 8.656 -9.148 0.348 1 97.94 75 ASP B CA 1
ATOM 1595 C C . ASP B 1 75 ? 7.383 -8.641 -0.327 1 97.94 75 ASP B C 1
ATOM 1597 O O . ASP B 1 75 ? 7.332 -7.496 -0.786 1 97.94 75 ASP B O 1
ATOM 1601 N N . GLU B 1 76 ? 6.395 -9.453 -0.402 1 98.44 76 GLU B N 1
ATOM 1602 C CA . GLU B 1 76 ? 5.062 -9.008 -0.786 1 98.44 76 GLU B CA 1
ATOM 1603 C C . GLU B 1 76 ? 4.203 -8.719 0.442 1 98.44 76 GLU B C 1
ATOM 1605 O O . GLU B 1 76 ? 4.215 -9.484 1.408 1 98.44 76 GLU B O 1
ATOM 1610 N N . VAL B 1 77 ? 3.506 -7.656 0.417 1 98.75 77 VAL B N 1
ATOM 1611 C CA . VAL B 1 77 ? 2.52 -7.332 1.443 1 98.75 77 VAL B CA 1
ATOM 1612 C C . VAL B 1 77 ? 1.114 -7.617 0.917 1 98.75 77 VAL B C 1
ATOM 1614 O O . VAL B 1 77 ? 0.748 -7.16 -0.168 1 98.75 77 VAL B O 1
ATOM 1617 N N . LEU B 1 78 ? 0.321 -8.398 1.643 1 98.81 78 LEU B N 1
ATOM 1618 C CA . LEU B 1 78 ? -1.104 -8.586 1.396 1 98.81 78 LEU B CA 1
ATOM 1619 C C . LEU B 1 78 ? -1.937 -7.992 2.525 1 98.81 78 LEU B C 1
ATOM 1621 O O . LEU B 1 78 ? -1.764 -8.359 3.689 1 98.81 78 LEU B O 1
ATOM 1625 N N . VAL B 1 79 ? -2.783 -7.082 2.195 1 98.94 79 VAL B N 1
ATOM 1626 C CA . VAL B 1 79 ? -3.688 -6.445 3.145 1 98.94 79 VAL B CA 1
ATOM 1627 C C . VAL B 1 79 ? -5.125 -6.871 2.855 1 98.94 79 VAL B C 1
ATOM 1629 O O . VAL B 1 79 ? -5.598 -6.754 1.723 1 98.94 79 VAL B O 1
ATOM 1632 N N . CYS B 1 80 ? -5.812 -7.375 3.844 1 98.88 80 CYS B N 1
ATOM 1633 C CA . CYS B 1 80 ? -7.242 -7.625 3.695 1 98.88 80 CYS B CA 1
ATOM 1634 C C . CYS B 1 80 ? -8.039 -6.336 3.854 1 98.88 80 CYS B C 1
ATOM 1636 O O . CYS B 1 80 ? -8.094 -5.762 4.945 1 98.88 80 CYS B O 1
ATOM 1638 N N . VAL B 1 81 ? -8.625 -5.883 2.824 1 98.75 81 VAL B N 1
ATOM 1639 C CA . VAL B 1 81 ? -9.359 -4.625 2.795 1 98.75 81 VAL B CA 1
ATOM 1640 C C . VAL B 1 81 ? -10.789 -4.852 3.297 1 98.75 81 VAL B C 1
ATOM 1642 O O . VAL B 1 81 ? -11.32 -4.039 4.055 1 98.75 81 VAL B O 1
ATOM 1645 N N . SER B 1 82 ? -11.383 -5.875 2.883 1 98.5 82 SER B N 1
ATOM 1646 C CA . SER B 1 82 ? -12.711 -6.301 3.324 1 98.5 82 SER B CA 1
ATOM 1647 C C . SER B 1 82 ? -12.844 -7.82 3.268 1 98.5 82 SER B C 1
ATOM 1649 O O . SER B 1 82 ? -12.125 -8.484 2.527 1 98.5 82 SER B O 1
ATOM 1651 N N . GLY B 1 83 ? -13.742 -8.383 4.055 1 98.44 83 GLY B N 1
ATOM 1652 C CA . GLY B 1 83 ? -13.945 -9.82 4.121 1 98.44 83 GLY B CA 1
ATOM 1653 C C . GLY B 1 83 ? -12.93 -10.531 4.992 1 98.44 83 GLY B C 1
ATOM 1654 O O . GLY B 1 83 ? -12.508 -10 6.023 1 98.44 83 GLY B O 1
ATOM 1655 N N . ARG B 1 84 ? -12.742 -11.797 4.645 1 98.75 84 ARG B N 1
ATOM 1656 C CA . ARG B 1 84 ? -11.836 -12.68 5.371 1 98.75 84 ARG B CA 1
ATOM 1657 C C . ARG B 1 84 ? -11.117 -13.633 4.422 1 98.75 84 ARG B C 1
ATOM 1659 O O . ARG B 1 84 ? -11.75 -14.227 3.541 1 98.75 84 ARG B O 1
ATOM 1666 N N . VAL B 1 85 ? -9.781 -13.758 4.598 1 98.81 85 VAL B N 1
ATOM 1667 C CA . VAL B 1 85 ? -9.031 -14.633 3.693 1 98.81 85 VAL B CA 1
ATOM 1668 C C . VAL B 1 85 ? -8.039 -15.469 4.492 1 98.81 85 VAL B C 1
ATOM 1670 O O . VAL B 1 85 ? -7.574 -15.055 5.555 1 98.81 85 VAL B O 1
ATOM 1673 N N . ALA B 1 86 ? -7.758 -16.578 3.967 1 98.81 86 ALA B N 1
ATOM 1674 C CA . ALA B 1 86 ? -6.656 -17.422 4.43 1 98.81 86 ALA B CA 1
ATOM 1675 C C . ALA B 1 86 ? -5.492 -17.391 3.445 1 98.81 86 ALA B C 1
ATOM 1677 O O . ALA B 1 86 ? -5.664 -17.688 2.26 1 98.81 86 ALA B O 1
ATOM 1678 N N . VAL B 1 87 ? -4.332 -17.016 3.92 1 98.69 87 VAL B N 1
ATOM 1679 C CA . VAL B 1 87 ? -3.111 -17.031 3.123 1 98.69 87 VAL B CA 1
ATOM 1680 C C . VAL B 1 87 ? -2.273 -18.25 3.498 1 98.69 87 VAL B C 1
ATOM 1682 O O . VAL B 1 87 ? -1.863 -18.406 4.652 1 98.69 87 VAL B O 1
ATOM 1685 N N . HIS B 1 88 ? -2.029 -19.062 2.537 1 98.44 88 HIS B N 1
ATOM 1686 C CA . HIS B 1 88 ? -1.224 -20.266 2.734 1 98.44 88 HIS B CA 1
ATOM 1687 C C . HIS B 1 88 ? 0.211 -20.062 2.262 1 98.44 88 HIS B C 1
ATOM 1689 O O . HIS B 1 88 ? 0.442 -19.734 1.094 1 98.44 88 HIS B O 1
ATOM 1695 N N . GLN B 1 89 ? 1.166 -20.203 3.127 1 98.12 89 GLN B N 1
ATOM 1696 C CA . GLN B 1 89 ? 2.586 -20.047 2.824 1 98.12 89 GLN B CA 1
ATOM 1697 C C . GLN B 1 89 ? 3.314 -21.375 2.908 1 98.12 89 GLN B C 1
ATOM 1699 O O . GLN B 1 89 ? 3.193 -22.094 3.902 1 98.12 89 GLN B O 1
ATOM 1704 N N . ALA B 1 90 ? 4.039 -21.672 1.864 1 98 90 ALA B N 1
ATOM 1705 C CA . ALA B 1 90 ? 4.754 -22.953 1.814 1 98 90 ALA B CA 1
ATOM 1706 C C . ALA B 1 90 ? 6.098 -22.797 1.11 1 98 90 ALA B C 1
ATOM 1708 O O . ALA B 1 90 ? 6.312 -21.844 0.368 1 98 90 ALA B O 1
ATOM 1709 N N . GLU B 1 91 ? 6.984 -23.75 1.4 1 97.06 91 GLU B N 1
ATOM 1710 C CA . GLU B 1 91 ? 8.281 -23.75 0.734 1 97.06 91 GLU B CA 1
ATOM 1711 C C . GLU B 1 91 ? 8.133 -23.984 -0.766 1 97.06 91 GLU B C 1
ATOM 1713 O O . GLU B 1 91 ? 8.922 -23.469 -1.562 1 97.06 91 GLU B O 1
ATOM 1718 N N . SER B 1 92 ? 7.219 -24.828 -1.054 1 96.75 92 SER B N 1
ATOM 1719 C CA . SER B 1 92 ? 6.855 -25.141 -2.432 1 96.75 92 SER B CA 1
ATOM 1720 C C . SER B 1 92 ? 5.406 -25.594 -2.531 1 96.75 92 SER B C 1
ATOM 1722 O O . SER B 1 92 ? 4.805 -26 -1.533 1 96.75 92 SER B O 1
ATOM 1724 N N . PRO B 1 93 ? 4.855 -25.469 -3.73 1 95 93 PRO B N 1
ATOM 1725 C CA . PRO B 1 93 ? 3.504 -26.016 -3.873 1 95 93 PRO B CA 1
ATOM 1726 C C . PRO B 1 93 ? 3.422 -27.484 -3.488 1 95 93 PRO B C 1
ATOM 1728 O O . PRO B 1 93 ? 4.25 -28.297 -3.924 1 95 93 PRO B O 1
ATOM 1731 N N . GLY B 1 94 ? 2.467 -27.859 -2.699 1 93 94 GLY B N 1
ATOM 1732 C CA . GLY B 1 94 ? 2.305 -29.234 -2.27 1 93 94 GLY B CA 1
ATOM 1733 C C . GLY B 1 94 ? 2.949 -29.516 -0.925 1 93 94 GLY B C 1
ATOM 1734 O O . GLY B 1 94 ? 2.611 -30.5 -0.265 1 93 94 GLY B O 1
ATOM 1735 N N . ALA B 1 95 ? 3.914 -28.719 -0.56 1 96.88 95 ALA B N 1
ATOM 1736 C CA . ALA B 1 95 ? 4.531 -28.859 0.757 1 96.88 95 ALA B CA 1
ATOM 1737 C C . ALA B 1 95 ? 3.584 -28.391 1.859 1 96.88 95 ALA B C 1
ATOM 1739 O O . ALA B 1 95 ? 2.6 -27.703 1.589 1 96.88 95 ALA B O 1
ATOM 1740 N N . PRO B 1 96 ? 3.824 -28.875 3.115 1 97.06 96 PRO B N 1
ATOM 1741 C CA . PRO B 1 96 ? 3.014 -28.344 4.211 1 97.06 96 PRO B CA 1
ATOM 1742 C C . PRO B 1 96 ? 3.016 -26.812 4.258 1 97.06 96 PRO B C 1
ATOM 1744 O O . PRO B 1 96 ? 4.07 -26.188 4.105 1 97.06 96 PRO B O 1
ATOM 1747 N N . ALA B 1 97 ? 1.85 -26.281 4.391 1 97.19 97 ALA B N 1
ATOM 1748 C CA . ALA B 1 97 ? 1.708 -24.828 4.375 1 97.19 97 ALA B CA 1
ATOM 1749 C C . ALA B 1 97 ? 1.37 -24.297 5.766 1 97.19 97 ALA B C 1
ATOM 1751 O O . ALA B 1 97 ? 0.637 -24.938 6.52 1 97.19 97 ALA B O 1
ATOM 1752 N N . ARG B 1 98 ? 1.949 -23.203 6.094 1 97.12 98 ARG B N 1
ATOM 1753 C CA . ARG B 1 98 ? 1.455 -22.375 7.191 1 97.12 98 ARG B CA 1
ATOM 1754 C C . ARG B 1 98 ? 0.331 -21.453 6.719 1 97.12 98 ARG B C 1
ATOM 1756 O O . ARG B 1 98 ? 0.447 -20.797 5.68 1 97.12 98 ARG B O 1
ATOM 1763 N N . THR B 1 99 ? -0.755 -21.375 7.52 1 98.19 99 THR B N 1
ATOM 1764 C CA . THR B 1 99 ? -1.899 -20.547 7.125 1 98.19 99 THR B CA 1
ATOM 1765 C C . THR B 1 99 ? -2.057 -19.359 8.055 1 98.19 99 THR B C 1
ATOM 1767 O O . THR B 1 99 ? -2.01 -19.5 9.281 1 98.19 99 THR B O 1
ATOM 1770 N N . VAL B 1 100 ? -2.199 -18.25 7.477 1 98.31 100 VAL B N 1
ATOM 1771 C CA . VAL B 1 100 ? -2.486 -17.016 8.203 1 98.31 100 VAL B CA 1
ATOM 1772 C C . VAL B 1 100 ? -3.854 -16.469 7.789 1 98.31 100 VAL B C 1
ATOM 1774 O O . VAL B 1 100 ? -4.094 -16.219 6.605 1 98.31 100 VAL B O 1
ATOM 1777 N N . VAL B 1 101 ? -4.715 -16.312 8.734 1 98.62 101 VAL B N 1
ATOM 1778 C CA . VAL B 1 101 ? -6.031 -15.758 8.445 1 98.62 101 VAL B CA 1
ATOM 1779 C C . VAL B 1 101 ? -6.004 -14.242 8.656 1 98.62 101 VAL B C 1
ATOM 1781 O O . VAL B 1 101 ? -5.492 -13.758 9.672 1 98.62 101 VAL B O 1
ATOM 1784 N N . LEU B 1 102 ? -6.516 -13.531 7.707 1 98.69 102 LEU B N 1
ATOM 1785 C CA . LEU B 1 102 ? -6.582 -12.07 7.766 1 98.69 102 LEU B CA 1
ATOM 1786 C C . LEU B 1 102 ? -8.031 -11.594 7.812 1 98.69 102 LEU B C 1
ATOM 1788 O O . LEU B 1 102 ? -8.844 -11.992 6.977 1 98.69 102 LEU B O 1
ATOM 1792 N N . GLU B 1 103 ? -8.281 -10.82 8.789 1 98.44 103 GLU B N 1
ATOM 1793 C CA . GLU B 1 103 ? -9.5 -10.023 8.805 1 98.44 103 GLU B CA 1
ATOM 1794 C C . GLU B 1 103 ? -9.266 -8.633 8.203 1 98.44 103 GLU B C 1
ATOM 1796 O O . GLU B 1 103 ? -8.125 -8.234 7.996 1 98.44 103 GLU B O 1
ATOM 1801 N N . ALA B 1 104 ? -10.43 -7.973 7.926 1 98.31 104 ALA B N 1
ATOM 1802 C CA . ALA B 1 104 ? -10.305 -6.633 7.352 1 98.31 104 ALA B CA 1
ATOM 1803 C C . ALA B 1 104 ? -9.375 -5.758 8.188 1 98.31 104 ALA B C 1
ATOM 1805 O O . ALA B 1 104 ? -9.523 -5.688 9.414 1 98.31 104 ALA B O 1
ATOM 1806 N N . GLY B 1 105 ? -8.359 -5.184 7.543 1 98.31 105 GLY B N 1
ATOM 1807 C CA . GLY B 1 105 ? -7.422 -4.301 8.219 1 98.31 105 GLY B CA 1
ATOM 1808 C C . GLY B 1 105 ? -6.125 -4.984 8.602 1 98.31 105 GLY B C 1
ATOM 1809 O O . GLY B 1 105 ? -5.16 -4.328 8.992 1 98.31 105 GLY B O 1
ATOM 1810 N N . GLN B 1 106 ? -6.145 -6.273 8.484 1 98.56 106 GLN B N 1
ATOM 1811 C CA . GLN B 1 106 ? -4.93 -7.016 8.805 1 98.56 106 GLN B CA 1
ATOM 1812 C C . GLN B 1 106 ? -4.105 -7.285 7.547 1 98.56 106 GLN B C 1
ATOM 1814 O O . GLN B 1 106 ? -4.633 -7.246 6.434 1 98.56 106 GLN B O 1
ATOM 1819 N N . ALA B 1 107 ? -2.809 -7.5 7.734 1 98.69 107 ALA B N 1
ATOM 1820 C CA . ALA B 1 107 ? -1.874 -7.762 6.641 1 98.69 107 ALA B CA 1
ATOM 1821 C C . ALA B 1 107 ? -0.923 -8.898 6.996 1 98.69 107 ALA B C 1
ATOM 1823 O O . ALA B 1 107 ? -0.771 -9.25 8.172 1 98.69 107 ALA B O 1
ATOM 1824 N N . VAL B 1 108 ? -0.285 -9.438 5.977 1 98.5 108 VAL B N 1
ATOM 1825 C CA . VAL B 1 108 ? 0.789 -10.414 6.137 1 98.5 108 VAL B CA 1
ATOM 1826 C C . VAL B 1 108 ? 1.874 -10.164 5.094 1 98.5 108 VAL B C 1
ATOM 1828 O O . VAL B 1 108 ? 1.61 -9.578 4.043 1 98.5 108 VAL B O 1
ATOM 1831 N N . VAL B 1 109 ? 3.045 -10.547 5.445 1 98.44 109 VAL B N 1
ATOM 1832 C CA . VAL B 1 109 ? 4.176 -10.469 4.527 1 98.44 109 VAL B CA 1
ATOM 1833 C C . VAL B 1 109 ? 4.508 -11.867 4 1 98.44 109 VAL B C 1
ATOM 1835 O O . VAL B 1 109 ? 4.648 -12.812 4.781 1 98.44 109 VAL B O 1
ATOM 1838 N N . ASN B 1 110 ? 4.504 -12.016 2.703 1 97.81 110 ASN B N 1
ATOM 1839 C CA . ASN B 1 110 ? 5.098 -13.18 2.053 1 97.81 110 ASN B CA 1
ATOM 1840 C C . ASN B 1 110 ? 6.574 -12.953 1.739 1 97.81 110 ASN B C 1
ATOM 1842 O O . ASN B 1 110 ? 6.914 -12.156 0.866 1 97.81 110 ASN B O 1
ATOM 1846 N N . PRO B 1 111 ? 7.48 -13.664 2.42 1 97.06 111 PRO B N 1
ATOM 1847 C CA . PRO B 1 111 ? 8.914 -13.445 2.197 1 97.06 111 PRO B CA 1
ATOM 1848 C C . PRO B 1 111 ? 9.367 -13.898 0.81 1 97.06 111 PRO B C 1
ATOM 1850 O O . PRO B 1 111 ? 8.68 -14.68 0.154 1 97.06 111 PRO B O 1
ATOM 1853 N N . PRO B 1 112 ? 10.539 -13.297 0.41 1 96.88 112 PRO B N 1
ATOM 1854 C CA . PRO B 1 112 ? 11.055 -13.734 -0.89 1 96.88 112 PRO B CA 1
ATOM 1855 C C . PRO B 1 112 ? 11.258 -15.25 -0.964 1 96.88 112 PRO B C 1
ATOM 1857 O O . PRO B 1 112 ? 11.781 -15.852 -0.024 1 96.88 112 PRO B O 1
ATOM 1860 N N . GLY B 1 113 ? 10.75 -15.82 -2.055 1 96.5 113 GLY B N 1
ATOM 1861 C CA . GLY B 1 113 ? 10.953 -17.234 -2.291 1 96.5 113 GLY B CA 1
ATOM 1862 C C . GLY B 1 113 ? 9.867 -18.109 -1.682 1 96.5 113 GLY B C 1
ATOM 1863 O O . GLY B 1 113 ? 9.82 -19.312 -1.939 1 96.5 113 GLY B O 1
ATOM 1864 N N . VAL B 1 114 ? 9.047 -17.594 -0.873 1 97.44 114 VAL B N 1
ATOM 1865 C CA . VAL B 1 114 ? 7.949 -18.344 -0.274 1 97.44 114 VAL B CA 1
ATOM 1866 C C . VAL B 1 114 ? 6.777 -18.422 -1.251 1 97.44 114 VAL B C 1
ATOM 1868 O O . VAL B 1 114 ? 6.352 -17.391 -1.796 1 97.44 114 VAL B O 1
ATOM 1871 N N . TRP B 1 115 ? 6.379 -19.656 -1.488 1 98.38 115 TRP B N 1
ATOM 1872 C CA . TRP B 1 115 ? 5.156 -19.844 -2.264 1 98.38 115 TRP B CA 1
ATOM 1873 C C . TRP B 1 115 ? 3.92 -19.578 -1.411 1 98.38 115 TRP B C 1
ATOM 1875 O O . TRP B 1 115 ? 3.875 -19.969 -0.239 1 98.38 115 TRP B O 1
ATOM 1885 N N . HIS B 1 116 ? 2.873 -18.984 -2.023 1 98.31 116 HIS B N 1
ATOM 1886 C CA . HIS B 1 116 ? 1.676 -18.703 -1.241 1 98.31 116 HIS B CA 1
ATOM 1887 C C . HIS B 1 116 ? 0.426 -18.734 -2.115 1 98.31 116 HIS B C 1
ATOM 1889 O O . HIS B 1 116 ? 0.509 -18.547 -3.332 1 98.31 116 HIS B O 1
ATOM 1895 N N . ALA B 1 117 ? -0.657 -18.984 -1.55 1 98.5 117 ALA B N 1
ATOM 1896 C CA . ALA B 1 117 ? -1.995 -19 -2.135 1 98.5 117 ALA B CA 1
ATOM 1897 C C . ALA B 1 117 ? -3.016 -18.391 -1.185 1 98.5 117 ALA B C 1
ATOM 1899 O O . ALA B 1 117 ? -2.801 -18.344 0.03 1 98.5 117 ALA B O 1
ATOM 1900 N N . VAL B 1 118 ? -4.09 -17.891 -1.758 1 98.62 118 VAL B N 1
ATOM 1901 C CA . VAL B 1 118 ? -5.082 -17.188 -0.949 1 98.62 118 VAL B CA 1
ATOM 1902 C C . VAL B 1 118 ? -6.453 -17.844 -1.149 1 98.62 118 VAL B C 1
ATOM 1904 O O . VAL B 1 118 ? -6.883 -18.062 -2.285 1 98.62 118 VAL B O 1
ATOM 1907 N N . ASP B 1 119 ? -7.117 -18.141 -0.071 1 98.81 119 ASP B N 1
ATOM 1908 C CA . ASP B 1 119 ? -8.516 -18.562 -0.071 1 98.81 119 ASP B CA 1
ATOM 1909 C C . ASP B 1 119 ? -9.398 -17.516 0.613 1 98.81 119 ASP B C 1
ATOM 1911 O O . ASP B 1 119 ? -9.148 -17.141 1.761 1 98.81 119 ASP B O 1
ATOM 1915 N N . ALA B 1 120 ? -10.422 -17.078 -0.06 1 98.69 120 ALA B N 1
ATOM 1916 C CA . ALA B 1 120 ? -11.391 -16.156 0.541 1 98.69 120 ALA B CA 1
ATOM 1917 C C . ALA B 1 120 ? -12.586 -16.922 1.104 1 98.69 120 ALA B C 1
ATOM 1919 O O . ALA B 1 120 ? -13.07 -17.875 0.482 1 98.69 120 ALA B O 1
ATOM 1920 N N . GLU B 1 121 ? -12.938 -16.547 2.305 1 97.25 121 GLU B N 1
ATOM 1921 C CA . GLU B 1 121 ? -14.164 -17.062 2.912 1 97.25 121 GLU B CA 1
ATOM 1922 C C . GLU B 1 121 ? -15.367 -16.219 2.537 1 97.25 121 GLU B C 1
ATOM 1924 O O . GLU B 1 121 ? -15.953 -15.547 3.396 1 97.25 121 GLU B O 1
ATOM 1929 N N . GLY B 1 122 ? -15.844 -16.344 1.29 1 97.81 122 GLY B N 1
ATOM 1930 C CA . GLY B 1 122 ? -16.797 -15.422 0.704 1 97.81 122 GLY B CA 1
ATOM 1931 C C . GLY B 1 122 ? -16.156 -14.242 0.011 1 97.81 122 GLY B C 1
ATOM 1932 O O . GLY B 1 122 ? -14.938 -14.234 -0.209 1 97.81 122 GLY B O 1
ATOM 1933 N N . PRO B 1 123 ? -17 -13.281 -0.433 1 98.44 123 PRO B N 1
ATOM 1934 C CA . PRO B 1 123 ? -16.406 -12.117 -1.093 1 98.44 123 PRO B CA 1
ATOM 1935 C C . PRO B 1 123 ? -15.398 -11.383 -0.21 1 98.44 123 PRO B C 1
ATOM 1937 O O . PRO B 1 123 ? -15.688 -11.094 0.954 1 98.44 123 PRO B O 1
ATOM 1940 N N . ALA B 1 124 ? -14.219 -11.148 -0.72 1 98.69 124 ALA B N 1
ATOM 1941 C CA . ALA B 1 124 ? -13.148 -10.422 -0.036 1 98.69 124 ALA B CA 1
ATOM 1942 C C . ALA B 1 124 ? -12.367 -9.555 -1.013 1 98.69 124 ALA B C 1
ATOM 1944 O O . ALA B 1 124 ? -12.375 -9.797 -2.221 1 98.69 124 ALA B O 1
ATOM 1945 N N . ARG B 1 125 ? -11.805 -8.5 -0.517 1 98.75 125 ARG B N 1
ATOM 1946 C CA . ARG B 1 125 ? -10.938 -7.617 -1.288 1 98.75 125 ARG B CA 1
ATOM 1947 C C . ARG B 1 125 ? -9.562 -7.504 -0.647 1 98.75 125 ARG B C 1
ATOM 1949 O O . ARG B 1 125 ? -9.445 -7.312 0.565 1 98.75 125 ARG B O 1
ATOM 1956 N N . LEU B 1 126 ? -8.523 -7.68 -1.493 1 98.81 126 LEU B N 1
ATOM 1957 C CA . LEU B 1 126 ? -7.141 -7.59 -1.042 1 98.81 126 LEU B CA 1
ATOM 1958 C C . LEU B 1 126 ? -6.422 -6.434 -1.724 1 98.81 126 LEU B C 1
ATOM 1960 O O . LEU B 1 126 ? -6.699 -6.121 -2.885 1 98.81 126 LEU B O 1
ATOM 1964 N N . LEU B 1 127 ? -5.609 -5.801 -0.996 1 98.94 127 LEU B N 1
ATOM 1965 C CA . LEU B 1 127 ? -4.594 -4.922 -1.566 1 98.94 127 LEU B CA 1
ATOM 1966 C C . LEU B 1 127 ? -3.213 -5.566 -1.495 1 98.94 127 LEU B C 1
ATOM 1968 O O . LEU B 1 127 ? -2.801 -6.043 -0.435 1 98.94 127 LEU B O 1
ATOM 1972 N N . SER B 1 128 ? -2.535 -5.66 -2.596 1 98.88 128 SER B N 1
ATOM 1973 C CA . SER B 1 128 ? -1.191 -6.23 -2.6 1 98.88 128 SER B CA 1
ATOM 1974 C C . SER B 1 128 ? -0.147 -5.184 -2.969 1 98.88 128 SER B C 1
ATOM 1976 O O . SER B 1 128 ? -0.417 -4.285 -3.768 1 98.88 128 SER B O 1
ATOM 1978 N N . ILE B 1 129 ? 0.946 -5.168 -2.361 1 98.88 129 ILE B N 1
ATOM 1979 C CA . ILE B 1 129 ? 2.178 -4.465 -2.711 1 98.88 129 ILE B CA 1
ATOM 1980 C C . ILE B 1 129 ? 3.268 -5.477 -3.053 1 98.88 129 ILE B C 1
ATOM 1982 O O . ILE B 1 129 ? 3.842 -6.109 -2.162 1 98.88 129 ILE B O 1
ATOM 1986 N N . THR B 1 130 ? 3.584 -5.637 -4.367 1 98.62 130 THR B N 1
ATOM 1987 C CA . THR B 1 130 ? 4.262 -6.852 -4.805 1 98.62 130 THR B CA 1
ATOM 1988 C C . THR B 1 130 ? 5.512 -6.508 -5.617 1 98.62 130 THR B C 1
ATOM 1990 O O . THR B 1 130 ? 5.426 -5.82 -6.637 1 98.62 130 THR B O 1
ATOM 1993 N N . PRO B 1 131 ? 6.691 -6.949 -5.141 1 98 131 PRO B N 1
ATOM 1994 C CA . PRO B 1 131 ? 7.809 -6.961 -6.082 1 98 131 PRO B CA 1
ATOM 1995 C C . PRO B 1 131 ? 7.586 -7.918 -7.25 1 98 131 PRO B C 1
ATOM 1997 O O . PRO B 1 131 ? 7.332 -9.109 -7.039 1 98 131 PRO B O 1
ATOM 2000 N N . GLY B 1 132 ? 7.699 -7.504 -8.461 1 95.5 132 GLY B N 1
ATOM 2001 C CA . GLY B 1 132 ? 7.223 -8.266 -9.602 1 95.5 132 GLY B CA 1
ATOM 2002 C C . GLY B 1 132 ? 8.312 -9.086 -10.273 1 95.5 132 GLY B C 1
ATOM 2003 O O . GLY B 1 132 ? 8.023 -10.062 -10.969 1 95.5 132 GLY B O 1
ATOM 2004 N N . LEU B 1 133 ? 9.539 -8.664 -10.086 1 95.38 133 LEU B N 1
ATOM 2005 C CA . LEU B 1 133 ? 10.633 -9.281 -10.828 1 95.38 133 LEU B CA 1
ATOM 2006 C C . LEU B 1 133 ? 10.75 -10.766 -10.484 1 95.38 133 LEU B C 1
ATOM 2008 O O . LEU B 1 133 ? 10.883 -11.125 -9.312 1 95.38 133 LEU B O 1
ATOM 2012 N N . GLY B 1 134 ? 10.656 -11.602 -11.469 1 95.25 134 GLY B N 1
ATOM 2013 C CA . GLY B 1 134 ? 10.883 -13.031 -11.312 1 95.25 134 GLY B CA 1
ATOM 2014 C C . GLY B 1 134 ? 9.68 -13.766 -10.75 1 95.25 134 GLY B C 1
ATOM 2015 O O . GLY B 1 134 ? 9.773 -14.945 -10.406 1 95.25 134 GLY B O 1
ATOM 2016 N N . THR B 1 135 ? 8.516 -13.156 -10.656 1 96.44 135 THR B N 1
ATOM 2017 C CA . THR B 1 135 ? 7.309 -13.781 -10.109 1 96.44 135 THR B CA 1
ATOM 2018 C C . THR B 1 135 ? 6.961 -15.047 -10.883 1 96.44 135 THR B C 1
ATOM 2020 O O . THR B 1 135 ? 7.039 -15.078 -12.109 1 96.44 135 THR B O 1
ATOM 2023 N N . GLU B 1 136 ? 6.648 -16.047 -10.156 1 96.81 136 GLU B N 1
ATOM 2024 C CA . GLU B 1 136 ? 6.219 -17.328 -10.719 1 96.81 136 GLU B CA 1
ATOM 2025 C C . GLU B 1 136 ? 4.812 -17.688 -10.258 1 96.81 136 GLU B C 1
ATOM 2027 O O . GLU B 1 136 ? 4.402 -17.328 -9.156 1 96.81 136 GLU B O 1
ATOM 2032 N N . HIS B 1 137 ? 4.117 -18.375 -11.086 1 96.62 137 HIS B N 1
ATOM 2033 C CA . HIS B 1 137 ? 2.799 -18.906 -10.773 1 96.62 137 HIS B CA 1
ATOM 2034 C C . HIS B 1 137 ? 2.719 -20.406 -11.078 1 96.62 137 HIS B C 1
ATOM 2036 O O . HIS B 1 137 ? 3.326 -20.875 -12.039 1 96.62 137 HIS B O 1
ATOM 2042 N N . ARG B 1 138 ? 2.018 -21.125 -10.258 1 96.94 138 ARG B N 1
ATOM 2043 C CA . ARG B 1 138 ? 1.697 -22.516 -10.492 1 96.94 138 ARG B CA 1
ATOM 2044 C C . ARG B 1 138 ? 0.238 -22.812 -10.164 1 96.94 138 ARG B C 1
ATOM 2046 O O . ARG B 1 138 ? -0.283 -22.328 -9.156 1 96.94 138 ARG B O 1
ATOM 2053 N N . ALA B 1 139 ? -0.375 -23.531 -11 1 95.12 139 ALA B N 1
ATOM 2054 C CA . ALA B 1 139 ? -1.767 -23.906 -10.773 1 95.12 139 ALA B CA 1
ATOM 2055 C C . ALA B 1 139 ? -1.897 -24.781 -9.523 1 95.12 139 ALA B C 1
ATOM 2057 O O . ALA B 1 139 ? -1.016 -25.594 -9.227 1 95.12 139 ALA B O 1
ATOM 2058 N N . ARG B 1 140 ? -3.008 -24.594 -8.797 1 94.19 140 ARG B N 1
ATOM 2059 C CA . ARG B 1 140 ? -3.281 -25.422 -7.629 1 94.19 140 ARG B CA 1
ATOM 2060 C C . ARG B 1 140 ? -3.951 -26.734 -8.031 1 94.19 140 ARG B C 1
ATOM 2062 O O . ARG B 1 140 ? -4.723 -26.766 -8.992 1 94.19 140 ARG B O 1
#

Foldseek 3Di:
DDWDPDDPDDDDQQQWKWKQAPVRDITTDPPADPDPVRLVVVCVNRVVRPLVIWIKGKDKDAFWFFKKKAAQSFKKKKAWQAAKKWKWKDLDPPHHTDIDIHHHGDMDIDGHNIIITMGTPGITMMIMTGRDPPMDMDTD/DDWDPDDPDDDDQQQWKWKQAPVRDITTDPPADPDPVRLVVVCVNRVVRPLVIWIKGKDKDAFWFFKKKAAQSFKKKKAWQAAKKWKWKDLDPPHHTDIDIHHHGDMDIDGHNIIITMGTPGITMMIMTGRDPPMDMDTD

pLDDT: mean 96.53, std 3.9, range [72.38, 98.94]

Nearest PDB structures (foldseek):
  6xwv-assembly1_B  TM=7.313E-01  e=2.141E-04  Drosophila melanogaster
  6xwv-assembly1_D  TM=7.327E-01  e=2.514E-04  Drosophila melanogaster
  1uij-assembly2_D  TM=7.023E-01  e=2.141E-04  Glycine max
  6xwv-assembly1_C  TM=7.602E-01  e=8.146E-04  Drosophila melanogaster
  6o2k-assembly1_A  TM=7.222E-01  e=4.290E-04  Drosophila melanogaster

InterPro domains:
  IPR011051 RmlC-like cupin domain superfamily [SSF51182] (41-130)
  IPR013096 Cupin 2, conserved barrel [PF07883] (61-129)
  IPR014710 RmlC-like jelly roll fold [G3DSA:2.60.120.10] (41-131)

Secondary structure (DSSP, 8-state):
-EE-S---S-EETTTS-EEEETTTEEEEEET--SSHHHHHHHHHHTGGGGGG-EEEEEEEEEEE-SEEEE-TTSPEEEEEEESEEEEEEESSTTS-EEEEEEETTEEEEE-TT-EEEEEEEEEEEEEEEEE-TT-EEEE-/-EE-S---S-EETTTS-EEEETTTEEEEEET--SSHHHHHHHHHHTGGGGGG-EEEEEEEEEEE-SEEEE-TTSPEEEEEEESEEEEEEESSTTS-EEEEEEETTEEEEE-TT-EEEEEEEEEEEEEEEEE-TT-EEEE-

Organism: Pseudonocardia thermophila (NCBI:txid1848)

Radius of gyration: 17.84 Å; Cα contacts (8 Å, |Δi|>4): 815; chains: 2; bounding box: 38×58×43 Å

Solvent-accessible surface area (backbone atoms only — not comparable to full-atom values): 13514 Å² total; per-residue (Å²): 108,45,74,46,89,77,53,72,54,67,37,48,23,70,62,32,29,34,38,36,34,69,78,21,36,64,27,44,29,43,74,53,52,90,47,70,69,45,45,51,50,50,49,63,76,45,48,90,31,47,48,56,20,27,43,36,36,41,46,81,40,65,33,73,53,66,41,33,36,29,26,58,41,14,31,26,39,43,31,24,59,35,50,32,36,37,37,34,39,19,78,39,92,89,47,79,58,51,74,40,69,30,44,54,50,16,30,36,41,46,48,50,53,35,22,33,34,48,30,22,73,44,70,20,33,34,39,36,42,30,24,57,48,76,53,44,77,42,78,109,109,45,75,46,89,79,51,73,54,67,35,49,24,72,62,33,30,34,37,37,34,68,77,20,36,64,27,42,30,42,73,53,52,90,47,69,69,45,46,52,51,49,50,62,75,45,48,90,30,46,49,56,19,26,42,35,36,39,46,81,39,66,33,72,52,67,41,34,37,28,26,57,41,14,31,27,40,42,30,25,59,36,49,31,35,37,38,34,38,18,78,38,90,88,46,81,58,52,75,39,68,29,44,54,50,16,28,37,42,45,50,52,53,36,22,34,34,47,30,22,73,43,71,21,32,35,38,35,41,31,24,58,48,76,53,45,74,43,79,108